Protein AF-A0AAE4BVL7-F1 (afdb_monomer_lite)

Foldseek 3Di:
DPPDPPPPPDPDDDDPVVVLVVVLLVQLLVVLQCCLPVVLVVVLVVCVVAVPPLSVLSNVSSCLSNCLNVVVVVPPLLVSLLCNLQVQLVSLLVSLLQVFALPDDSPPLSVLLLLLSLLVNLSRDACPPCVVSNVVSVVNSVVSVVVSVVCSNVRHHDPPHDCPCVVVCVSVVVSVVSSVVSNVSSVVSNVVSVVSVVVVD

Radius of gyration: 18.69 Å; chains: 1; bounding box: 56×26×53 Å

pLDDT: mean 73.9, std 14.47, range [32.44, 94.81]

Secondary structure (DSSP, 8-state):
------S-S---S--HHHHHHHHHHHHHHHHHHHIIIIIIIHHHHHHHHHSTT-THHHHHHHHHHHHHHHHHHTT-HHHHHHHHHHHHHHHHHHHHHTT-BTTB---SHHHHHHHHHTTHHHHHS-TTT-HHHHHHHHHHHHHHHHHHHHHGGGPPP-TTS-THHHHTSHHHHHHHHHHHHHHHHHHHHHHHHHHHHHTT-

Organism: NCBI:txid866807

Structure (mmCIF, N/CA/C/O backbone):
data_AF-A0AAE4BVL7-F1
#
_entry.id   AF-A0AAE4BVL7-F1
#
loop_
_atom_site.group_PDB
_atom_site.id
_atom_site.type_symbol
_atom_site.label_atom_id
_atom_site.label_alt_id
_atom_site.label_comp_id
_atom_site.label_asym_id
_atom_site.label_entity_id
_atom_site.label_seq_id
_atom_site.pdbx_PDB_ins_code
_atom_site.Cartn_x
_atom_site.Cartn_y
_atom_site.Cartn_z
_atom_site.occupancy
_atom_site.B_iso_or_equiv
_atom_site.auth_seq_id
_atom_site.auth_comp_id
_atom_site.auth_asym_id
_atom_site.auth_atom_id
_atom_site.pdbx_PDB_model_num
ATOM 1 N N . MET A 1 1 ? -32.498 6.357 -6.340 1.00 34.41 1 MET A N 1
ATOM 2 C CA . MET A 1 1 ? -31.126 6.871 -6.133 1.00 34.41 1 MET A CA 1
ATOM 3 C C . MET A 1 1 ? -31.017 7.379 -4.702 1.00 34.41 1 MET A C 1
ATOM 5 O O . MET A 1 1 ? -31.528 8.447 -4.413 1.00 34.41 1 MET A O 1
ATOM 9 N N . SER A 1 2 ? -30.430 6.591 -3.799 1.00 35.12 2 SER A N 1
ATOM 10 C CA . SER A 1 2 ? -30.178 6.963 -2.394 1.00 35.12 2 SER A CA 1
ATOM 11 C C . SER A 1 2 ? -28.734 6.599 -2.019 1.00 35.12 2 SER A C 1
ATOM 13 O O . SER A 1 2 ? -28.473 5.779 -1.141 1.00 35.12 2 SER A O 1
ATOM 15 N N . LEU A 1 3 ? -27.782 7.143 -2.773 1.00 34.94 3 LEU A N 1
ATOM 16 C CA . LEU A 1 3 ? -26.349 7.004 -2.526 1.00 34.94 3 LEU A CA 1
ATOM 17 C C . LEU A 1 3 ? -25.881 8.301 -1.864 1.00 34.94 3 LEU A C 1
ATOM 19 O O . LEU A 1 3 ? -26.085 9.355 -2.452 1.00 34.94 3 LEU A O 1
ATOM 23 N N . LEU A 1 4 ? -25.258 8.191 -0.684 1.00 36.47 4 LEU A N 1
ATOM 24 C CA . LEU A 1 4 ? -24.756 9.266 0.200 1.00 36.47 4 LEU A CA 1
ATOM 25 C C . LEU A 1 4 ? -25.680 9.688 1.356 1.00 36.47 4 LEU A C 1
ATOM 27 O O . LEU A 1 4 ? -25.792 10.866 1.678 1.00 36.47 4 LEU A O 1
ATOM 31 N N . SER A 1 5 ? -26.256 8.733 2.090 1.00 32.44 5 SER A N 1
ATOM 32 C CA . SER A 1 5 ? -26.498 8.979 3.517 1.00 32.44 5 SER A CA 1
ATOM 33 C C . SER A 1 5 ? -25.185 8.742 4.266 1.00 32.44 5 SER A C 1
ATOM 35 O O . SER A 1 5 ? -24.811 7.599 4.538 1.00 32.44 5 SER A O 1
ATOM 37 N N . ILE A 1 6 ? -24.456 9.820 4.553 1.00 40.12 6 ILE A N 1
ATOM 38 C CA . ILE A 1 6 ? -23.335 9.806 5.500 1.00 40.12 6 ILE A CA 1
ATOM 39 C C . ILE A 1 6 ? -23.881 9.234 6.823 1.00 40.12 6 ILE A C 1
ATOM 41 O O . ILE A 1 6 ? -24.858 9.776 7.343 1.00 40.12 6 ILE A O 1
ATOM 45 N N . PRO A 1 7 ? -23.314 8.147 7.379 1.00 40.59 7 PRO A N 1
ATOM 46 C CA . PRO A 1 7 ? -23.840 7.484 8.571 1.00 40.59 7 PRO A CA 1
ATOM 47 C C . PRO A 1 7 ? -23.455 8.257 9.843 1.00 40.59 7 PRO A C 1
ATOM 49 O O . PRO A 1 7 ? -22.892 7.691 10.773 1.00 40.59 7 PRO A O 1
ATOM 52 N N . MET A 1 8 ? -23.725 9.564 9.884 1.00 41.22 8 MET A N 1
ATOM 53 C CA . MET A 1 8 ? -23.400 10.414 11.032 1.00 41.22 8 MET A CA 1
ATOM 54 C C . MET A 1 8 ? -24.535 10.567 12.048 1.00 41.22 8 MET A C 1
ATOM 56 O O . MET A 1 8 ? -24.317 11.191 13.078 1.00 41.22 8 MET A O 1
ATOM 60 N N . LEU A 1 9 ? -25.728 10.003 11.818 1.00 38.66 9 LEU A N 1
ATOM 61 C CA . LEU A 1 9 ? -26.897 10.424 12.601 1.00 38.66 9 LEU A CA 1
ATOM 62 C C . LEU A 1 9 ? -27.818 9.327 13.137 1.00 38.66 9 LEU A C 1
ATOM 64 O O . LEU A 1 9 ? -28.995 9.586 13.363 1.00 38.66 9 LEU A O 1
ATOM 68 N N . ASN A 1 10 ? -27.318 8.112 13.386 1.00 39.12 10 ASN A N 1
ATOM 69 C CA . ASN A 1 10 ? -28.139 7.138 14.113 1.00 39.12 10 ASN A CA 1
ATOM 70 C C . ASN A 1 10 ? -27.340 6.109 14.925 1.00 39.12 10 ASN A C 1
ATOM 72 O O . ASN A 1 10 ? -27.448 4.902 14.719 1.00 39.12 10 ASN A O 1
ATOM 76 N N . ILE A 1 11 ? -26.511 6.587 15.856 1.00 45.62 11 ILE A N 1
ATOM 77 C CA . ILE A 1 11 ? -25.802 5.723 16.810 1.00 45.62 11 ILE A CA 1
ATOM 78 C C . ILE A 1 11 ? -26.508 5.817 18.166 1.00 45.62 11 ILE A C 1
ATOM 80 O O . ILE A 1 11 ? -26.026 6.425 19.118 1.00 45.62 11 ILE A O 1
ATOM 84 N N . GLY A 1 12 ? -27.694 5.212 18.230 1.00 38.91 12 GLY A N 1
ATOM 85 C CA . GLY A 1 12 ? -28.320 4.828 19.488 1.00 38.91 12 GLY A CA 1
ATOM 86 C C . GLY A 1 12 ? -27.610 3.602 20.065 1.00 38.91 12 GLY A C 1
ATOM 87 O O . GLY A 1 12 ? -27.633 2.530 19.464 1.00 38.91 12 GLY A O 1
ATOM 88 N N . LEU A 1 13 ? -26.956 3.794 21.214 1.00 43.91 13 LEU A N 1
ATOM 89 C CA . LEU A 1 13 ? -26.662 2.798 22.257 1.00 43.91 13 LEU A CA 1
ATOM 90 C C . LEU A 1 13 ? -26.294 1.375 21.775 1.00 43.91 13 LEU A C 1
ATOM 92 O O . LEU A 1 13 ? -26.961 0.396 22.106 1.00 43.91 13 LEU A O 1
ATOM 96 N N . LYS A 1 14 ? -25.175 1.229 21.056 1.00 39.03 14 LYS A N 1
ATOM 97 C CA . LYS A 1 14 ? -24.456 -0.055 20.957 1.00 39.03 14 LYS A CA 1
ATOM 98 C C . LYS A 1 14 ? -23.095 0.072 21.629 1.00 39.03 14 LYS A C 1
ATOM 100 O O . LYS A 1 14 ? -22.438 1.087 21.468 1.00 39.03 14 LYS A O 1
ATOM 105 N N . SER A 1 15 ? -22.715 -0.956 22.391 1.00 45.53 15 SER A N 1
ATOM 106 C CA . SER A 1 15 ? -21.463 -1.104 23.154 1.00 45.53 15 SER A CA 1
ATOM 107 C C . SER A 1 15 ? -20.296 -0.239 22.643 1.00 45.53 15 SER A C 1
ATOM 109 O O . SER A 1 15 ? -19.923 -0.302 21.469 1.00 45.53 15 SER A O 1
ATOM 111 N N . ASN A 1 16 ? -19.688 0.543 23.540 1.00 51.62 16 ASN A N 1
ATOM 112 C CA . ASN A 1 16 ? -18.658 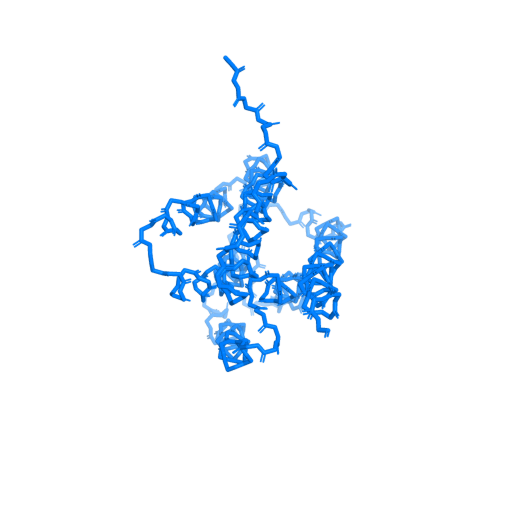1.543 23.227 1.00 51.62 16 ASN A CA 1
ATOM 113 C C . ASN A 1 16 ? -17.469 0.995 22.411 1.00 51.62 16 ASN A C 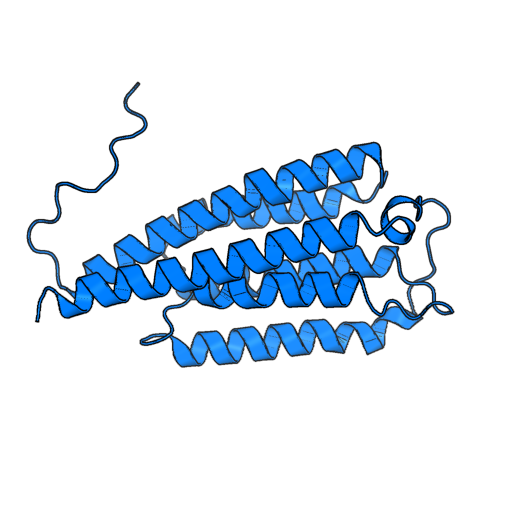1
ATOM 115 O O . ASN A 1 16 ? -16.883 1.732 21.627 1.00 51.62 16 ASN A O 1
ATOM 119 N N . ALA A 1 17 ? -17.139 -0.296 22.527 1.00 53.06 17 ALA A N 1
ATOM 120 C CA . ALA A 1 17 ? -16.098 -0.930 21.713 1.00 53.06 17 ALA A CA 1
ATOM 121 C C . ALA A 1 17 ? -16.538 -1.173 20.254 1.00 53.06 17 ALA A C 1
ATOM 123 O O . ALA A 1 17 ? -15.747 -1.015 19.325 1.00 53.06 17 ALA A O 1
ATOM 124 N N . THR A 1 18 ? -17.813 -1.514 20.036 1.00 56.25 18 THR A N 1
ATOM 125 C CA . THR A 1 18 ? -18.353 -1.807 18.698 1.00 56.25 18 THR A CA 1
ATOM 126 C C . THR A 1 18 ? -18.511 -0.569 17.814 1.00 56.25 18 THR A C 1
ATOM 128 O O . THR A 1 18 ? -18.371 -0.684 16.596 1.00 56.25 18 THR A O 1
ATOM 131 N N . ILE A 1 19 ? -18.752 0.617 18.390 1.00 59.91 19 ILE A N 1
ATOM 132 C CA . ILE A 1 19 ? -18.890 1.868 17.621 1.00 59.91 19 ILE A CA 1
ATOM 133 C C . ILE A 1 19 ? -17.537 2.291 17.038 1.00 59.91 19 ILE A C 1
ATOM 135 O O . ILE A 1 19 ? -17.429 2.496 15.828 1.00 59.91 19 ILE A O 1
ATOM 139 N N . THR A 1 20 ? -16.493 2.333 17.864 1.00 66.12 20 THR A N 1
ATOM 140 C CA . THR A 1 20 ? -15.141 2.743 17.456 1.00 66.12 20 THR A CA 1
ATOM 141 C C . THR A 1 20 ? -14.559 1.815 16.389 1.00 66.12 20 THR A C 1
ATOM 143 O O . THR A 1 20 ? -13.945 2.265 15.419 1.00 66.12 20 THR A O 1
ATOM 146 N N . GLU A 1 21 ? -14.810 0.509 16.520 1.00 66.88 21 GLU A N 1
ATOM 147 C CA . GLU A 1 21 ? -14.414 -0.481 15.518 1.00 66.88 21 GLU A CA 1
ATOM 148 C C . GLU A 1 21 ? -15.165 -0.265 14.191 1.00 66.88 21 GLU A C 1
ATOM 150 O O . GLU A 1 21 ? -14.561 -0.319 13.118 1.00 66.88 21 GLU A O 1
ATOM 155 N N . SER A 1 22 ? -16.467 0.040 14.248 1.00 72.25 22 SER A N 1
ATOM 156 C CA . SER A 1 22 ? -17.283 0.289 13.052 1.00 72.25 22 SER A CA 1
ATOM 157 C C . SER A 1 22 ? -16.853 1.541 12.277 1.00 72.25 22 SER A C 1
ATOM 159 O O . SER A 1 22 ? -16.729 1.475 11.051 1.00 72.25 22 SER A O 1
ATOM 161 N N . LEU A 1 23 ? -16.540 2.642 12.972 1.00 71.88 23 LEU A N 1
ATOM 162 C CA . LEU A 1 23 ? -16.054 3.879 12.356 1.00 71.88 23 LEU A CA 1
ATOM 163 C C . LEU A 1 23 ? -14.699 3.654 11.678 1.00 71.88 23 LEU A C 1
ATOM 165 O O . LEU A 1 23 ? -14.497 4.055 10.531 1.00 71.88 23 LEU A O 1
ATOM 169 N N . ARG A 1 24 ? -13.779 2.941 12.342 1.00 73.50 24 ARG A N 1
ATOM 170 C CA . ARG A 1 24 ? -12.485 2.599 11.739 1.00 73.50 24 ARG A CA 1
ATOM 171 C C . ARG A 1 24 ? -12.651 1.725 10.503 1.00 73.50 24 ARG A C 1
ATOM 173 O O . ARG A 1 24 ? -11.998 1.996 9.505 1.00 73.50 24 ARG A O 1
ATOM 180 N N . HIS A 1 25 ? -13.542 0.735 10.520 1.00 74.12 25 HIS A N 1
ATOM 181 C CA . HIS A 1 25 ? -13.821 -0.064 9.324 1.00 74.12 25 HIS A CA 1
ATOM 182 C C . HIS A 1 25 ? -14.318 0.777 8.150 1.00 74.12 25 HIS A C 1
ATOM 184 O O . HIS A 1 25 ? -13.875 0.563 7.024 1.00 74.12 25 HIS A O 1
ATOM 190 N N . GLN A 1 26 ? -15.206 1.740 8.401 1.00 78.12 26 GLN A N 1
ATOM 191 C CA . GLN A 1 26 ? -15.676 2.652 7.360 1.00 78.12 26 GLN A CA 1
ATOM 192 C C . GLN A 1 26 ? -14.532 3.509 6.811 1.00 78.12 26 GLN A C 1
ATOM 194 O O . GLN A 1 26 ? -14.390 3.606 5.595 1.00 78.12 26 GLN A O 1
ATOM 199 N N . LEU A 1 27 ? -13.680 4.057 7.684 1.00 75.69 27 LEU A N 1
ATOM 200 C CA . LEU A 1 27 ? -12.501 4.825 7.275 1.00 75.69 27 LEU A CA 1
ATOM 201 C C . LEU A 1 27 ? -11.503 3.966 6.489 1.00 75.69 27 LEU A C 1
ATOM 203 O O . LEU A 1 27 ? -11.044 4.386 5.434 1.00 75.69 27 LEU A O 1
ATOM 207 N N . THR A 1 28 ? -11.195 2.749 6.941 1.00 74.88 28 THR A N 1
ATOM 208 C CA . THR A 1 28 ? -10.294 1.831 6.230 1.00 74.88 28 THR A CA 1
ATOM 209 C C . THR A 1 28 ? -10.855 1.436 4.864 1.00 74.88 28 THR A C 1
ATOM 211 O O . THR A 1 28 ? -10.105 1.429 3.894 1.00 74.88 28 THR A O 1
ATOM 214 N N . ASN A 1 29 ? -12.160 1.166 4.755 1.00 77.38 29 ASN A N 1
ATOM 215 C CA . ASN A 1 29 ? -12.804 0.885 3.469 1.00 77.38 29 ASN A CA 1
ATOM 216 C C . ASN A 1 29 ? -12.776 2.104 2.545 1.00 77.38 29 ASN A C 1
ATOM 218 O O . ASN A 1 29 ? -12.477 1.964 1.363 1.00 77.38 29 ASN A O 1
ATOM 222 N N . LEU A 1 30 ? -13.056 3.296 3.080 1.00 79.94 30 LEU A N 1
ATOM 223 C CA . LEU A 1 30 ? -13.009 4.546 2.329 1.00 79.94 30 LEU A CA 1
ATOM 224 C C . LEU A 1 30 ? -11.596 4.796 1.797 1.00 79.94 30 LEU A C 1
ATOM 226 O O . LEU A 1 30 ? -11.413 4.944 0.593 1.00 79.94 30 LEU A O 1
ATOM 230 N N . TYR A 1 31 ? -10.589 4.779 2.672 1.00 78.19 31 TYR A N 1
ATOM 231 C CA . TYR A 1 31 ? -9.201 4.975 2.270 1.00 78.19 31 TYR A CA 1
ATOM 232 C C . TYR A 1 31 ? -8.701 3.856 1.352 1.00 78.19 31 TYR A C 1
ATOM 234 O O . TYR A 1 31 ? -7.947 4.135 0.428 1.00 78.19 31 TYR A O 1
ATOM 242 N N . GLY A 1 32 ? -9.140 2.610 1.554 1.00 73.25 32 GLY A N 1
ATOM 243 C CA . GLY A 1 32 ? -8.820 1.479 0.682 1.00 73.25 32 GLY A CA 1
ATOM 244 C C . GLY A 1 32 ? -9.394 1.652 -0.724 1.00 73.25 32 GLY A C 1
ATOM 245 O O . GLY A 1 32 ? -8.688 1.432 -1.705 1.00 73.25 32 GLY A O 1
ATOM 246 N N . LEU A 1 33 ? -10.636 2.135 -0.838 1.00 80.38 33 LEU A N 1
ATOM 247 C CA . LEU A 1 33 ? -11.248 2.509 -2.116 1.00 80.38 33 LEU A CA 1
ATOM 248 C C . LEU A 1 33 ? -10.526 3.682 -2.771 1.00 80.38 33 LEU A C 1
ATOM 250 O O . LEU A 1 33 ? -10.272 3.622 -3.971 1.00 80.38 33 LEU A O 1
ATOM 254 N N . PHE A 1 34 ? -10.155 4.709 -2.002 1.00 78.56 34 PHE A N 1
ATOM 255 C CA . PHE A 1 34 ? -9.320 5.815 -2.482 1.00 78.56 34 PHE A CA 1
ATOM 256 C C . PHE A 1 34 ? -7.979 5.310 -3.024 1.00 78.56 34 PHE A C 1
ATOM 258 O O . PHE A 1 34 ? -7.545 5.748 -4.083 1.00 78.56 34 PHE A O 1
ATOM 265 N N . LEU A 1 35 ? -7.347 4.353 -2.346 1.00 74.00 35 LEU A N 1
ATOM 266 C CA . LEU A 1 35 ? -6.091 3.744 -2.781 1.00 74.00 35 LEU A CA 1
ATOM 267 C C . LEU A 1 35 ? -6.290 2.942 -4.075 1.00 74.00 35 LEU A C 1
ATOM 269 O O . LEU A 1 35 ? -5.520 3.094 -5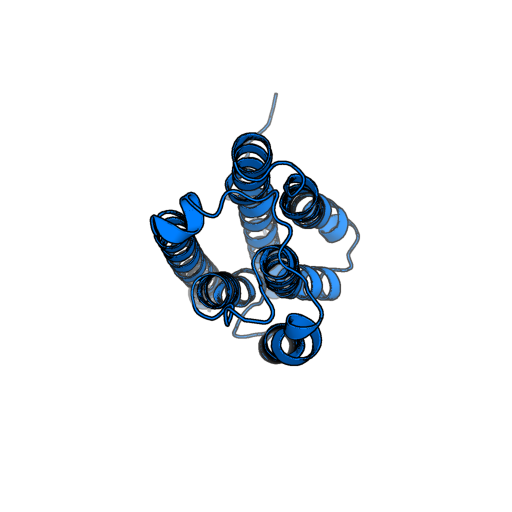.019 1.00 74.00 35 LEU A O 1
ATOM 273 N N . ALA A 1 36 ? -7.368 2.160 -4.165 1.00 77.50 36 ALA A N 1
ATOM 274 C CA . ALA A 1 36 ? -7.713 1.403 -5.366 1.00 77.50 36 ALA A CA 1
ATOM 275 C C . ALA A 1 36 ? -7.999 2.313 -6.575 1.00 77.50 36 ALA A C 1
ATOM 277 O O . ALA A 1 36 ? -7.556 2.009 -7.684 1.00 77.50 36 ALA A O 1
ATOM 278 N N . THR A 1 37 ? -8.714 3.424 -6.362 1.00 77.44 37 THR A N 1
ATOM 279 C CA . THR A 1 37 ? -9.143 4.355 -7.419 1.00 77.44 37 THR A CA 1
ATOM 280 C C . THR A 1 37 ? -8.096 5.415 -7.741 1.00 77.44 37 THR A C 1
ATOM 282 O O . THR A 1 37 ? -7.599 5.438 -8.859 1.00 77.44 37 THR A O 1
ATOM 285 N N . ILE A 1 38 ? -7.715 6.275 -6.796 1.00 75.56 38 ILE A N 1
ATOM 286 C CA . ILE A 1 38 ? -6.785 7.379 -7.075 1.00 75.56 38 ILE A CA 1
ATOM 287 C C . ILE A 1 38 ? -5.391 6.857 -7.383 1.00 75.56 38 ILE A C 1
ATOM 289 O O . ILE A 1 38 ? -4.777 7.321 -8.334 1.00 75.56 38 ILE A O 1
ATOM 293 N N . ILE A 1 39 ? -4.877 5.910 -6.602 1.00 74.75 39 ILE A N 1
ATOM 294 C CA . ILE A 1 39 ? -3.500 5.445 -6.792 1.00 74.75 39 ILE A CA 1
ATOM 295 C C . ILE A 1 39 ? -3.487 4.311 -7.812 1.00 74.75 39 ILE A C 1
ATOM 297 O O . ILE A 1 39 ? -2.827 4.426 -8.839 1.00 74.75 39 ILE A O 1
ATOM 301 N N . GLY A 1 40 ? -4.268 3.257 -7.588 1.00 80.25 40 GLY A N 1
ATOM 302 C CA . GLY A 1 40 ? -4.254 2.070 -8.436 1.00 80.25 40 GLY A CA 1
ATOM 303 C C . GLY A 1 40 ? -4.686 2.331 -9.885 1.00 80.25 40 GLY A C 1
ATOM 304 O O . GLY A 1 40 ? -3.940 2.001 -10.808 1.00 80.25 40 GLY A O 1
ATOM 305 N N . VAL A 1 41 ? -5.840 2.973 -10.120 1.00 83.44 41 VAL A N 1
ATOM 306 C CA . VAL A 1 41 ? -6.302 3.248 -11.499 1.00 83.44 41 VAL A CA 1
ATOM 307 C C . VAL A 1 41 ? -5.384 4.250 -12.192 1.00 83.44 41 VAL A C 1
ATOM 309 O O . VAL A 1 41 ? -4.987 4.004 -13.329 1.00 83.44 41 VAL A O 1
ATOM 312 N N . THR A 1 42 ? -4.973 5.330 -11.518 1.00 81.94 42 THR A N 1
ATOM 313 C CA . THR A 1 42 ? -4.049 6.313 -12.112 1.00 81.94 42 THR A CA 1
ATOM 314 C C . THR A 1 42 ? -2.719 5.672 -12.490 1.00 81.94 42 THR A C 1
ATOM 316 O O . THR A 1 42 ? -2.263 5.849 -13.616 1.00 81.94 42 THR A O 1
ATOM 319 N N . PHE A 1 43 ? -2.116 4.868 -11.609 1.00 78.06 43 PHE A N 1
ATOM 320 C CA . PHE A 1 43 ? -0.877 4.158 -11.936 1.00 78.06 43 PHE A CA 1
ATOM 321 C C . PHE A 1 43 ? -1.074 3.096 -13.018 1.00 78.06 43 PHE A C 1
ATOM 323 O O . PHE A 1 43 ? -0.161 2.87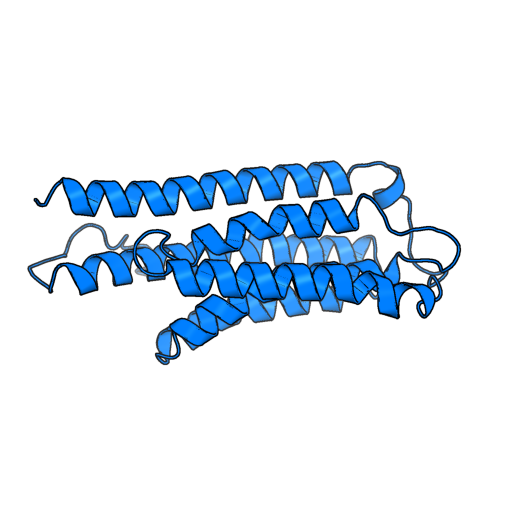2 -13.811 1.00 78.06 43 PHE A O 1
ATOM 330 N N . THR A 1 44 ? -2.252 2.476 -13.104 1.00 85.88 44 THR A N 1
ATOM 331 C CA . THR A 1 44 ? -2.588 1.556 -14.201 1.00 85.88 44 THR A CA 1
ATOM 332 C C . THR A 1 44 ? -2.631 2.295 -15.534 1.00 85.88 44 THR A C 1
ATOM 334 O O . THR A 1 44 ? -1.986 1.861 -16.486 1.00 85.88 44 THR A O 1
ATOM 337 N N . LEU A 1 45 ? -3.312 3.442 -15.599 1.00 83.06 45 LEU A N 1
ATOM 338 C CA . LEU A 1 45 ? -3.375 4.278 -16.801 1.00 83.06 45 LEU A CA 1
ATOM 339 C C . LEU A 1 45 ? -1.996 4.825 -17.185 1.00 83.06 45 LEU A C 1
ATOM 341 O O . LEU A 1 45 ? -1.599 4.714 -18.344 1.00 83.06 45 LEU A O 1
ATOM 345 N N . LEU A 1 46 ? -1.229 5.336 -16.217 1.00 79.62 46 LEU A N 1
ATOM 346 C CA . LEU A 1 46 ? 0.153 5.763 -16.443 1.00 79.62 46 LEU A CA 1
ATOM 347 C C . LEU A 1 46 ? 1.009 4.608 -16.968 1.00 79.62 46 LEU A C 1
ATOM 349 O O . LEU A 1 46 ? 1.781 4.799 -17.901 1.00 79.62 46 LEU A O 1
ATOM 353 N N . SER A 1 47 ? 0.840 3.399 -16.433 1.00 79.19 47 SER A N 1
ATOM 354 C CA . SER A 1 47 ? 1.585 2.227 -16.898 1.00 79.19 47 SER A CA 1
ATOM 355 C C . SER A 1 47 ? 1.176 1.783 -18.301 1.00 79.19 47 SER A C 1
ATOM 357 O O . SER A 1 47 ? 2.030 1.347 -19.063 1.00 79.19 47 SER A O 1
ATOM 359 N N . LEU A 1 48 ? -0.090 1.935 -18.694 1.00 82.94 48 LEU A N 1
ATOM 360 C CA . LEU A 1 48 ? -0.523 1.656 -20.068 1.00 82.94 48 LEU A CA 1
ATOM 361 C C . LEU A 1 48 ? 0.120 2.608 -21.089 1.00 82.94 48 LEU A C 1
ATOM 363 O O . LEU A 1 48 ? 0.420 2.187 -22.207 1.00 82.94 48 LEU A O 1
ATOM 367 N N . VAL A 1 49 ? 0.344 3.868 -20.707 1.00 81.31 49 VAL A N 1
ATOM 368 C CA . VAL A 1 49 ? 0.928 4.894 -21.586 1.00 81.31 49 VAL A CA 1
ATOM 369 C C . VAL A 1 49 ? 2.456 4.831 -21.591 1.00 81.31 49 VAL A C 1
ATOM 371 O O . VAL A 1 49 ? 3.061 4.783 -22.661 1.00 81.31 49 VAL A O 1
ATOM 374 N N . TYR A 1 50 ? 3.073 4.809 -20.409 1.00 73.88 50 TYR A N 1
ATOM 375 C CA . TYR A 1 50 ? 4.511 5.026 -20.231 1.00 73.88 50 TYR A CA 1
ATOM 376 C C . TYR A 1 50 ? 5.316 3.758 -19.927 1.00 73.88 50 TYR A C 1
ATOM 378 O O . TYR A 1 50 ? 6.497 3.693 -20.248 1.00 73.88 50 TYR A O 1
ATOM 386 N N . PHE A 1 51 ? 4.695 2.733 -19.339 1.00 71.75 51 PHE A N 1
ATOM 387 C CA . PHE A 1 51 ? 5.370 1.503 -18.911 1.00 71.75 51 PHE A CA 1
ATOM 388 C C . PHE A 1 51 ? 4.707 0.275 -19.543 1.00 71.75 51 PHE A C 1
ATOM 390 O O . PHE A 1 51 ? 4.211 -0.618 -18.846 1.00 71.75 51 PHE A O 1
ATOM 397 N N . LYS A 1 52 ? 4.633 0.259 -20.882 1.00 67.75 52 LYS A N 1
ATOM 398 C CA . LYS A 1 52 ? 3.932 -0.786 -21.645 1.00 67.75 52 LYS A CA 1
ATOM 399 C C . LYS A 1 52 ? 4.371 -2.177 -21.183 1.00 67.75 52 LYS A C 1
ATOM 401 O O . LYS A 1 52 ? 5.550 -2.502 -21.172 1.00 67.75 52 LYS A O 1
ATOM 406 N N . GLY A 1 53 ? 3.394 -2.992 -20.792 1.00 72.88 53 GLY A N 1
ATOM 407 C CA . GLY A 1 53 ? 3.620 -4.330 -20.242 1.00 72.88 53 GLY A CA 1
ATOM 408 C C . GLY A 1 53 ? 3.638 -4.408 -18.713 1.00 72.88 53 GLY A C 1
ATOM 409 O O . GLY A 1 53 ? 3.398 -5.492 -18.197 1.00 72.88 53 GLY A O 1
ATOM 410 N N . LEU A 1 54 ? 3.798 -3.299 -17.976 1.00 79.56 54 LEU A N 1
ATOM 411 C CA . LEU A 1 54 ? 3.791 -3.286 -16.499 1.00 79.56 54 LEU A CA 1
ATOM 412 C C . LEU A 1 54 ? 2.429 -2.966 -15.871 1.00 79.56 54 LEU A C 1
ATOM 414 O O . LEU A 1 54 ? 2.285 -3.051 -14.656 1.00 79.56 54 LEU A O 1
ATOM 418 N N . TYR A 1 55 ? 1.407 -2.644 -16.672 1.00 84.06 55 TYR A N 1
ATOM 419 C CA . TYR A 1 55 ? 0.072 -2.259 -16.183 1.00 84.06 55 TYR A CA 1
ATOM 420 C C . TYR A 1 55 ? -0.611 -3.317 -15.300 1.00 84.06 55 TYR A C 1
ATOM 422 O O . TYR A 1 55 ? -1.485 -2.982 -14.503 1.00 84.06 55 TYR A O 1
ATOM 430 N N . HIS A 1 56 ? -0.217 -4.585 -15.421 1.00 86.19 56 HIS A N 1
ATOM 431 C CA . HIS A 1 56 ? -0.776 -5.684 -14.640 1.00 86.19 56 HIS A CA 1
ATOM 432 C C . HIS A 1 56 ? -0.468 -5.560 -13.136 1.00 86.19 56 HIS A C 1
ATOM 434 O O . HIS A 1 56 ? -1.271 -6.011 -12.323 1.00 86.19 56 HIS A O 1
ATOM 440 N N . ILE A 1 57 ? 0.640 -4.912 -12.754 1.00 86.88 57 ILE A N 1
ATOM 441 C CA . ILE A 1 57 ? 1.042 -4.723 -11.349 1.00 86.88 57 ILE A CA 1
ATOM 442 C C . ILE A 1 57 ? 0.113 -3.732 -10.625 1.00 86.88 57 ILE A C 1
ATOM 444 O O . ILE A 1 57 ? -0.519 -4.128 -9.642 1.00 86.88 57 ILE A O 1
ATOM 448 N N . PRO A 1 58 ? -0.052 -2.471 -11.081 1.00 85.50 58 PRO A N 1
ATOM 449 C CA . PRO A 1 58 ? -1.001 -1.555 -10.456 1.00 85.50 58 PRO A CA 1
ATOM 450 C C . PRO A 1 58 ? -2.451 -2.034 -10.600 1.00 85.50 58 PRO A C 1
ATOM 452 O O . PRO A 1 58 ? -3.233 -1.814 -9.679 1.00 85.50 58 PRO A O 1
ATOM 455 N N . LEU A 1 59 ? -2.797 -2.770 -11.667 1.00 87.69 59 LEU A N 1
ATOM 456 C CA . LEU A 1 59 ? -4.111 -3.405 -11.800 1.00 87.69 59 LEU A CA 1
ATOM 457 C C . LEU A 1 59 ? -4.3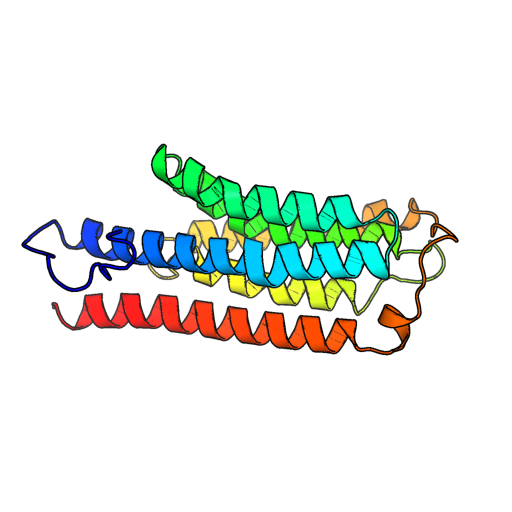46 -4.459 -10.708 1.00 87.69 59 LEU A C 1
ATOM 459 O O . LEU A 1 59 ? -5.403 -4.460 -10.075 1.00 87.69 59 LEU A O 1
ATOM 463 N N . ALA A 1 60 ? -3.362 -5.325 -10.444 1.00 89.12 60 ALA A N 1
ATOM 464 C CA . ALA A 1 60 ? -3.419 -6.276 -9.335 1.00 89.12 60 ALA A CA 1
ATOM 465 C C . ALA A 1 60 ? -3.562 -5.548 -7.990 1.00 89.12 60 ALA A C 1
ATOM 467 O O . ALA A 1 60 ? -4.361 -5.966 -7.151 1.00 89.12 60 ALA A O 1
ATOM 468 N N . GLY A 1 61 ? -2.873 -4.416 -7.817 1.00 86.56 61 GLY A N 1
ATOM 469 C CA . GLY A 1 61 ? -3.073 -3.508 -6.688 1.00 86.56 61 GLY A CA 1
ATOM 470 C C . GLY A 1 61 ? -4.522 -3.024 -6.572 1.00 86.56 61 GLY A C 1
ATOM 471 O O . GLY A 1 61 ? -5.157 -3.238 -5.539 1.00 86.56 61 GLY A O 1
ATOM 472 N N . THR A 1 62 ? -5.090 -2.438 -7.631 1.00 88.12 62 THR A N 1
ATOM 473 C CA . THR A 1 62 ? -6.489 -1.973 -7.663 1.00 88.12 62 THR A CA 1
ATOM 474 C C . THR A 1 62 ? -7.469 -3.080 -7.299 1.00 88.12 62 THR A C 1
ATOM 476 O O . THR A 1 62 ? -8.355 -2.858 -6.473 1.00 88.12 62 THR A O 1
ATOM 479 N N . LEU A 1 63 ? -7.310 -4.276 -7.869 1.00 88.44 63 LEU A N 1
ATOM 480 C CA . LEU A 1 63 ? -8.181 -5.415 -7.574 1.00 88.44 63 LEU A CA 1
ATOM 481 C C . LEU A 1 63 ? -8.052 -5.862 -6.115 1.00 88.44 63 LEU A C 1
ATOM 483 O O . LEU A 1 63 ? -9.052 -6.162 -5.466 1.00 88.44 63 LEU A O 1
ATOM 487 N N . THR A 1 64 ? -6.842 -5.847 -5.569 1.00 87.19 64 THR A N 1
ATOM 488 C CA . THR A 1 64 ? -6.558 -6.237 -4.182 1.00 87.19 64 THR A CA 1
ATOM 489 C C . THR A 1 64 ? -7.166 -5.258 -3.183 1.00 87.19 64 THR A C 1
ATOM 491 O O . THR A 1 64 ? -7.888 -5.664 -2.270 1.00 87.19 64 THR A O 1
ATOM 494 N N . PHE A 1 65 ? -6.965 -3.954 -3.378 1.00 84.75 65 PHE A N 1
ATOM 495 C CA . PHE A 1 65 ? -7.554 -2.945 -2.495 1.00 84.75 65 PHE A CA 1
ATOM 496 C C . PHE A 1 65 ? -9.065 -2.800 -2.714 1.00 84.75 65 PHE A C 1
ATOM 498 O O . PHE A 1 65 ? -9.802 -2.620 -1.748 1.00 84.75 65 PHE A O 1
ATOM 505 N N . GLY A 1 66 ? -9.561 -2.963 -3.942 1.00 82.81 66 GLY A N 1
ATOM 506 C CA . GLY A 1 66 ? -10.993 -2.929 -4.247 1.00 82.81 66 GLY A CA 1
ATOM 507 C C . GLY A 1 66 ? -11.755 -4.128 -3.675 1.00 82.81 66 GLY A C 1
ATOM 508 O O . GLY A 1 66 ? -12.814 -3.964 -3.069 1.00 82.81 66 GLY A O 1
ATOM 509 N N . SER A 1 67 ? -11.193 -5.335 -3.787 1.00 82.62 67 SER A N 1
ATOM 510 C CA . SER A 1 67 ? -11.796 -6.555 -3.231 1.00 82.62 67 SER A CA 1
ATOM 511 C C . SER A 1 67 ? -11.765 -6.590 -1.704 1.00 82.62 67 SER A C 1
ATOM 513 O O . SER A 1 67 ? -12.615 -7.240 -1.094 1.00 82.62 67 SER A O 1
ATOM 515 N N . SER A 1 68 ? -10.863 -5.840 -1.062 1.00 79.00 68 SER A N 1
ATOM 516 C CA . SER A 1 68 ? -10.802 -5.763 0.400 1.00 79.00 68 SER A CA 1
ATOM 517 C C . SER A 1 68 ? -12.116 -5.288 1.038 1.00 79.00 68 SER A C 1
ATOM 519 O O . SER A 1 68 ? -12.503 -5.798 2.090 1.00 79.00 68 SER A O 1
ATOM 521 N N . VAL A 1 69 ? -12.874 -4.421 0.353 1.00 74.00 69 VAL A N 1
ATOM 522 C CA . VAL A 1 69 ? -14.216 -3.974 0.769 1.00 74.00 69 VAL A CA 1
ATOM 523 C C . VAL A 1 69 ? -15.201 -5.142 0.847 1.00 74.00 69 VAL A C 1
ATOM 525 O O . VAL A 1 69 ? -15.993 -5.230 1.788 1.00 74.00 69 VAL A O 1
ATOM 528 N N . LEU A 1 70 ? -15.134 -6.066 -0.118 1.00 74.06 70 LEU A N 1
ATOM 529 C CA . LEU A 1 70 ? -15.962 -7.271 -0.130 1.00 74.06 70 LEU A CA 1
ATOM 530 C C . LEU A 1 70 ? -15.530 -8.225 0.981 1.00 74.06 70 LEU A C 1
ATOM 532 O O . LEU A 1 70 ? -16.377 -8.710 1.727 1.00 74.06 70 LEU A O 1
ATOM 536 N N . PHE A 1 71 ? -14.226 -8.444 1.153 1.00 75.50 71 PHE A N 1
ATOM 537 C CA . PHE A 1 71 ? -13.719 -9.327 2.202 1.00 75.50 71 PHE A CA 1
ATOM 538 C C . PHE A 1 71 ? -14.054 -8.817 3.610 1.00 75.50 71 PHE A C 1
ATOM 540 O O . PHE A 1 71 ? -14.385 -9.623 4.483 1.00 75.50 71 PHE A O 1
ATOM 547 N N . PHE A 1 72 ? -14.059 -7.497 3.842 1.00 71.94 72 PHE A N 1
ATOM 548 C CA . PHE A 1 72 ? -14.449 -6.932 5.140 1.00 71.94 72 PHE A CA 1
ATOM 549 C C . PHE A 1 72 ? -15.894 -7.275 5.519 1.00 71.94 72 PHE A C 1
ATOM 551 O O . PHE A 1 72 ? -16.190 -7.435 6.706 1.00 71.94 72 PHE A O 1
ATOM 558 N N . LYS A 1 73 ? -16.776 -7.458 4.527 1.00 72.81 73 LYS A N 1
ATOM 559 C CA . LYS A 1 73 ? -18.166 -7.887 4.731 1.00 72.81 73 LYS A CA 1
ATOM 560 C C . LYS A 1 73 ? -18.272 -9.335 5.234 1.00 72.81 73 LYS A C 1
ATOM 562 O O . LYS A 1 73 ? -19.211 -9.643 5.960 1.00 72.81 73 LYS A O 1
ATOM 567 N N . TYR A 1 74 ? -17.307 -10.198 4.905 1.00 77.44 74 TYR A N 1
ATOM 568 C CA . TYR A 1 74 ? -17.300 -11.626 5.263 1.00 77.44 74 TYR A CA 1
ATOM 569 C C . TYR A 1 74 ? -16.605 -11.946 6.602 1.00 77.44 74 TYR A C 1
ATOM 571 O O . TYR A 1 74 ? -16.435 -13.109 6.951 1.00 77.44 74 TYR A O 1
ATOM 579 N N . GLY A 1 75 ? -16.214 -10.936 7.387 1.00 73.56 75 GLY A N 1
ATOM 580 C CA . GLY A 1 75 ? -15.834 -11.121 8.796 1.00 73.56 75 GLY A CA 1
ATOM 581 C C . GLY A 1 75 ? -14.365 -11.465 9.079 1.00 73.56 75 GLY A C 1
ATOM 582 O O . GLY A 1 75 ? -13.957 -11.414 10.238 1.00 73.56 75 GLY A O 1
ATOM 583 N N . ALA A 1 76 ? -13.519 -11.698 8.069 1.00 75.06 76 ALA A N 1
ATOM 584 C CA . ALA A 1 76 ? -12.082 -11.984 8.242 1.00 75.06 76 ALA A CA 1
ATOM 585 C C . ALA A 1 76 ? -11.224 -10.730 8.546 1.00 75.06 76 ALA A C 1
ATOM 587 O O . ALA A 1 76 ? -10.117 -10.552 8.036 1.00 75.06 76 ALA A O 1
ATOM 588 N N . LYS A 1 77 ? -11.737 -9.832 9.393 1.00 80.56 77 LYS A N 1
ATOM 589 C CA . LYS A 1 77 ? -11.255 -8.454 9.580 1.00 80.56 77 LYS A CA 1
ATOM 590 C C . LYS A 1 77 ? -9.754 -8.348 9.870 1.00 80.56 77 LYS A C 1
ATOM 592 O O . LYS A 1 77 ? -9.081 -7.527 9.261 1.00 80.56 77 LYS A O 1
ATOM 597 N N . ARG A 1 78 ? -9.215 -9.162 10.787 1.00 81.75 78 ARG A N 1
ATOM 598 C CA . ARG A 1 78 ? -7.794 -9.087 11.189 1.00 81.75 78 ARG A CA 1
ATOM 599 C C . ARG A 1 78 ? -6.845 -9.502 10.069 1.00 81.75 78 ARG A C 1
ATOM 601 O O . ARG A 1 78 ? -5.853 -8.819 9.837 1.00 81.75 78 ARG A O 1
ATOM 608 N N . PHE A 1 79 ? -7.167 -10.592 9.373 1.00 84.75 79 PHE A N 1
ATOM 609 C CA . PHE A 1 79 ? -6.369 -11.065 8.246 1.00 84.75 79 PHE A CA 1
ATOM 610 C C . PHE A 1 79 ? -6.385 -10.048 7.104 1.00 84.75 79 PHE A C 1
ATOM 612 O O . PHE A 1 79 ? -5.331 -9.710 6.583 1.00 84.75 79 PHE A O 1
ATOM 619 N N . ILE A 1 80 ? -7.555 -9.491 6.778 1.00 85.75 80 ILE A N 1
ATOM 620 C CA . ILE A 1 80 ? -7.691 -8.487 5.713 1.00 85.75 80 ILE A CA 1
ATOM 621 C C . ILE A 1 80 ? -6.895 -7.229 6.045 1.00 85.75 80 ILE A C 1
ATOM 623 O O . ILE A 1 80 ? -6.164 -6.739 5.192 1.00 85.75 80 ILE A O 1
ATOM 627 N N . LYS A 1 81 ? -6.981 -6.731 7.286 1.00 86.56 81 LYS A N 1
ATOM 628 C CA . LYS A 1 81 ? -6.170 -5.596 7.746 1.00 86.56 81 LYS A CA 1
ATOM 629 C C . LYS A 1 81 ? -4.673 -5.867 7.564 1.00 86.56 81 LYS A C 1
ATOM 631 O O . LYS A 1 81 ? -3.961 -5.037 7.006 1.00 86.56 81 LYS A O 1
ATOM 636 N N . PHE A 1 82 ? -4.204 -7.038 7.996 1.00 89.25 82 PHE A N 1
ATOM 637 C CA . PHE A 1 82 ? -2.805 -7.431 7.837 1.00 89.25 82 PHE A CA 1
ATOM 638 C C . PHE A 1 82 ? -2.409 -7.500 6.360 1.00 89.25 82 PHE A C 1
ATOM 640 O O . PHE A 1 82 ? -1.460 -6.840 5.942 1.00 89.25 82 PHE A O 1
ATOM 647 N N . TYR A 1 83 ? -3.188 -8.215 5.556 1.00 88.44 83 TYR A N 1
ATOM 648 C CA . TYR A 1 83 ? -2.971 -8.356 4.124 1.00 88.44 83 TYR A CA 1
ATOM 649 C C . TYR A 1 83 ? -2.904 -6.990 3.424 1.00 88.44 83 TYR A C 1
ATOM 651 O O . TYR A 1 83 ? -1.913 -6.677 2.767 1.00 88.44 83 TYR A O 1
ATOM 659 N N . MET A 1 84 ? -3.882 -6.114 3.662 1.00 87.44 84 MET A N 1
ATOM 660 C CA . MET A 1 84 ? -3.901 -4.756 3.113 1.00 87.44 84 MET A CA 1
ATOM 661 C C . MET A 1 84 ? -2.729 -3.889 3.567 1.00 87.44 84 MET A C 1
ATOM 663 O O . MET A 1 84 ? -2.346 -2.985 2.831 1.00 87.44 84 MET A O 1
ATOM 667 N N . SER A 1 85 ? -2.183 -4.113 4.763 1.00 89.69 85 SER A N 1
ATOM 668 C CA . SER A 1 85 ? -1.031 -3.349 5.253 1.00 89.69 85 SER A CA 1
ATOM 669 C C . SER A 1 85 ? 0.277 -3.755 4.571 1.00 89.69 85 SER A C 1
ATOM 671 O O . SER A 1 85 ? 1.152 -2.920 4.377 1.00 89.69 85 SER A O 1
ATOM 673 N N . VAL A 1 86 ? 0.396 -5.024 4.172 1.00 91.56 86 VAL A N 1
ATOM 674 C CA . VAL A 1 86 ? 1.631 -5.604 3.627 1.00 91.56 86 VAL A CA 1
ATOM 675 C C . VAL A 1 86 ? 1.685 -5.521 2.099 1.00 91.56 86 VAL A C 1
ATOM 677 O O . VAL A 1 86 ? 2.744 -5.257 1.529 1.00 91.56 86 VAL A O 1
ATOM 680 N N . MET A 1 87 ? 0.549 -5.707 1.422 1.00 91.06 87 MET A N 1
ATOM 681 C CA . MET A 1 87 ? 0.482 -5.754 -0.043 1.00 91.06 87 MET A CA 1
ATOM 682 C C . MET A 1 87 ? 1.043 -4.526 -0.783 1.00 91.06 87 MET A C 1
ATOM 684 O O . MET A 1 87 ? 1.678 -4.738 -1.814 1.00 91.06 87 MET A O 1
ATOM 688 N N . PRO A 1 88 ? 0.892 -3.265 -0.322 1.00 88.19 88 PRO A N 1
ATOM 689 C CA . PRO A 1 88 ? 1.479 -2.133 -1.039 1.00 88.19 88 PRO A CA 1
ATOM 690 C C . PRO A 1 88 ? 3.006 -2.245 -1.186 1.00 88.19 88 PRO A C 1
ATOM 692 O O . PRO A 1 88 ? 3.545 -1.968 -2.254 1.00 88.19 88 PRO A O 1
ATOM 695 N N . VAL A 1 89 ? 3.695 -2.713 -0.139 1.00 89.44 89 VAL A N 1
ATOM 696 C CA . VAL A 1 89 ? 5.152 -2.927 -0.155 1.00 89.44 89 VAL A CA 1
ATOM 697 C C . VAL A 1 89 ? 5.515 -4.085 -1.085 1.00 89.44 89 VAL A C 1
ATOM 699 O O . VAL A 1 89 ? 6.473 -3.993 -1.847 1.00 89.44 89 VAL A O 1
ATOM 702 N N . PHE A 1 90 ? 4.709 -5.152 -1.096 1.00 90.12 90 PHE A N 1
ATOM 703 C CA . PHE A 1 90 ? 4.883 -6.251 -2.046 1.00 90.12 90 PHE A CA 1
ATOM 704 C C . PHE A 1 90 ? 4.767 -5.774 -3.504 1.00 90.12 90 PHE A C 1
ATOM 706 O O . PHE A 1 90 ? 5.646 -6.065 -4.312 1.00 90.12 90 PHE A O 1
ATOM 713 N N . TYR A 1 91 ? 3.729 -4.999 -3.840 1.00 87.81 91 TYR A N 1
ATOM 714 C CA . TYR A 1 91 ? 3.551 -4.459 -5.192 1.00 87.81 91 TYR A CA 1
ATOM 715 C C . TYR A 1 91 ? 4.637 -3.469 -5.583 1.00 87.81 91 TYR A C 1
ATOM 717 O O . TYR A 1 91 ? 5.054 -3.460 -6.736 1.00 87.81 91 TYR A O 1
ATOM 725 N N . SER A 1 92 ? 5.113 -2.663 -4.638 1.00 84.25 92 SER A N 1
ATOM 726 C CA . SER A 1 92 ? 6.239 -1.760 -4.856 1.00 84.25 92 SER A CA 1
ATOM 727 C C . SER A 1 92 ? 7.514 -2.528 -5.213 1.00 84.25 92 SER A C 1
ATOM 729 O O . SER A 1 92 ? 8.147 -2.221 -6.220 1.00 84.25 92 SER A O 1
ATOM 731 N N . ASN A 1 93 ? 7.842 -3.593 -4.475 1.00 83.94 93 ASN A N 1
ATOM 732 C CA . ASN A 1 93 ? 8.980 -4.458 -4.798 1.00 83.94 93 ASN A CA 1
ATOM 733 C C . ASN A 1 93 ? 8.802 -5.216 -6.119 1.00 83.94 93 ASN A C 1
ATOM 735 O O . ASN A 1 93 ? 9.762 -5.389 -6.868 1.00 83.94 93 ASN A O 1
ATOM 739 N N . TRP A 1 94 ? 7.583 -5.652 -6.433 1.00 84.69 94 TRP A N 1
ATOM 740 C CA . TRP A 1 94 ? 7.304 -6.274 -7.724 1.00 84.69 94 TRP A CA 1
ATOM 741 C C . TRP A 1 94 ? 7.427 -5.265 -8.870 1.00 84.69 94 TRP A C 1
ATOM 743 O O . TRP A 1 94 ? 7.984 -5.575 -9.913 1.00 84.69 94 TRP A O 1
ATOM 753 N N . PHE A 1 95 ? 6.984 -4.023 -8.688 1.00 80.44 95 PHE A N 1
ATOM 754 C CA . PHE A 1 95 ? 7.214 -2.970 -9.673 1.00 80.44 95 PHE A CA 1
ATOM 755 C C . PHE A 1 95 ? 8.717 -2.706 -9.833 1.00 80.44 95 PHE A C 1
ATOM 757 O O . PHE A 1 95 ? 9.224 -2.653 -10.950 1.00 80.44 95 PHE A O 1
ATOM 764 N N . ALA A 1 96 ? 9.445 -2.640 -8.719 1.00 77.94 96 ALA A N 1
ATOM 765 C CA . ALA A 1 96 ? 10.878 -2.399 -8.672 1.00 77.94 96 ALA A CA 1
ATOM 766 C C . ALA A 1 96 ? 11.724 -3.418 -9.431 1.00 77.94 96 ALA A C 1
ATOM 768 O O . ALA A 1 96 ? 12.719 -3.024 -10.041 1.00 77.94 96 ALA A O 1
ATOM 769 N N . SER A 1 97 ? 11.350 -4.702 -9.423 1.00 78.25 97 SER A N 1
ATOM 770 C CA . SER A 1 97 ? 12.124 -5.747 -10.103 1.00 78.25 97 SER A CA 1
ATOM 771 C C . SER A 1 97 ? 12.307 -5.481 -11.594 1.00 78.25 97 SER A C 1
ATOM 773 O O . SER A 1 97 ? 13.306 -5.895 -12.167 1.00 78.25 97 SER A O 1
ATOM 775 N N . TYR A 1 98 ? 11.376 -4.758 -12.220 1.00 76.38 98 TYR A N 1
ATOM 776 C CA . TYR A 1 98 ? 11.445 -4.419 -13.642 1.00 76.38 98 TYR A CA 1
ATOM 777 C C . TYR A 1 98 ? 12.376 -3.247 -13.962 1.00 76.38 98 TYR A C 1
ATOM 779 O O . TYR A 1 98 ? 12.718 -3.050 -15.124 1.00 76.38 98 TYR A O 1
ATOM 787 N N . PHE A 1 99 ? 12.789 -2.481 -12.951 1.00 70.31 99 PHE A N 1
ATOM 788 C CA . PHE A 1 99 ? 13.670 -1.319 -13.101 1.00 70.31 99 PHE A CA 1
ATOM 789 C C . PHE A 1 99 ? 15.065 -1.549 -12.511 1.00 70.31 99 PHE A C 1
ATOM 791 O O . PHE A 1 99 ? 15.890 -0.635 -12.514 1.00 70.31 99 PHE A O 1
ATOM 798 N N . CYS A 1 100 ? 15.321 -2.746 -11.982 1.00 67.88 100 CYS A N 1
ATOM 799 C CA . CYS A 1 100 ? 16.641 -3.146 -11.518 1.00 67.88 100 CYS A CA 1
ATOM 800 C C . CYS A 1 100 ? 17.469 -3.647 -12.689 1.00 67.88 100 CYS A C 1
ATOM 802 O O . CYS A 1 100 ? 16.996 -4.451 -13.488 1.00 67.88 100 CYS A O 1
ATOM 804 N N . ASP A 1 101 ? 18.723 -3.219 -12.732 1.00 60.75 101 ASP A N 1
ATOM 805 C CA . ASP A 1 101 ? 19.752 -3.906 -13.496 1.00 60.75 101 ASP A CA 1
ATOM 806 C C . ASP A 1 101 ? 20.796 -4.428 -12.507 1.00 60.75 101 ASP A C 1
ATOM 808 O O . ASP A 1 101 ? 21.082 -3.760 -11.511 1.00 60.75 101 ASP A O 1
ATOM 812 N N . ALA A 1 102 ? 21.405 -5.583 -12.772 1.00 50.69 102 ALA A N 1
ATOM 813 C CA . ALA A 1 102 ? 22.439 -6.162 -11.906 1.00 50.69 102 ALA A CA 1
ATOM 814 C C . ALA A 1 102 ? 23.649 -5.215 -11.708 1.00 50.69 102 ALA A C 1
ATOM 816 O O . ALA A 1 102 ? 24.415 -5.369 -10.758 1.00 50.69 102 ALA A O 1
ATOM 817 N N . SER A 1 103 ? 23.798 -4.219 -12.591 1.00 50.06 103 SER A N 1
ATOM 818 C CA . SER A 1 103 ? 24.831 -3.176 -12.564 1.00 50.06 103 SER A CA 1
ATOM 819 C C . SER A 1 103 ? 24.381 -1.836 -11.955 1.00 50.06 103 SER A C 1
ATOM 821 O O . SER A 1 103 ? 25.225 -1.022 -11.575 1.00 50.06 103 SER A O 1
ATOM 823 N N . LEU A 1 104 ? 23.071 -1.593 -11.838 1.00 54.69 104 LEU A N 1
ATOM 824 C CA . LEU A 1 104 ? 22.489 -0.359 -11.310 1.00 54.69 104 LEU A CA 1
ATOM 825 C C . LEU A 1 104 ? 21.734 -0.697 -10.032 1.00 54.69 104 LEU A C 1
ATOM 827 O O . LEU A 1 104 ? 20.606 -1.188 -10.063 1.00 54.69 104 LEU A O 1
ATOM 831 N N . THR A 1 105 ? 22.357 -0.412 -8.889 1.00 49.03 105 THR A N 1
ATOM 832 C CA . THR A 1 105 ? 21.696 -0.538 -7.593 1.00 49.03 105 THR A CA 1
ATOM 833 C C . THR A 1 105 ? 20.361 0.218 -7.625 1.00 49.03 105 THR A C 1
ATOM 835 O O . THR A 1 105 ? 20.326 1.425 -7.883 1.00 49.03 105 THR A O 1
ATOM 838 N N . PRO A 1 106 ? 19.232 -0.451 -7.357 1.00 53.22 106 PRO A N 1
ATOM 839 C CA . PRO A 1 106 ? 17.908 0.140 -7.509 1.00 53.22 106 PRO A CA 1
ATOM 840 C C . PRO A 1 106 ? 17.556 0.951 -6.265 1.00 53.22 106 PRO A C 1
ATOM 842 O O . PRO A 1 106 ? 16.637 0.610 -5.529 1.00 53.22 106 PRO A O 1
ATOM 845 N N . PHE A 1 107 ? 18.356 1.960 -5.919 1.00 56.12 107 PHE A N 1
ATOM 846 C CA . PHE A 1 107 ? 18.487 2.256 -4.491 1.00 56.12 107 PHE A CA 1
ATOM 847 C C . PHE A 1 107 ? 17.730 3.457 -3.938 1.00 56.12 107 PHE A C 1
ATOM 849 O O . PHE A 1 107 ? 17.719 3.634 -2.722 1.00 56.12 107 PHE A O 1
ATOM 856 N N . VAL A 1 108 ? 17.027 4.245 -4.755 1.00 59.31 108 VAL A N 1
ATOM 857 C CA . VAL A 1 108 ? 16.371 5.461 -4.234 1.00 59.31 108 VAL A CA 1
ATOM 858 C C . VAL A 1 108 ? 14.872 5.489 -4.508 1.00 59.31 108 VAL A C 1
ATOM 860 O O . VAL A 1 108 ? 14.094 5.483 -3.562 1.00 59.31 108 VAL A O 1
ATOM 863 N N . ALA A 1 109 ? 14.432 5.445 -5.768 1.00 56.34 109 ALA A N 1
ATOM 864 C CA . ALA A 1 109 ? 13.011 5.623 -6.093 1.00 56.34 109 ALA A CA 1
ATOM 865 C C . ALA A 1 109 ? 12.099 4.531 -5.494 1.00 56.34 109 ALA A C 1
ATOM 867 O O . ALA A 1 109 ? 11.047 4.841 -4.944 1.00 56.34 109 ALA A O 1
ATOM 868 N N . VAL A 1 110 ? 12.528 3.266 -5.533 1.00 62.41 110 VAL A N 1
ATOM 869 C CA . VAL A 1 110 ? 11.777 2.117 -4.991 1.00 62.41 110 VAL A CA 1
ATOM 870 C C . VAL A 1 110 ? 11.733 2.141 -3.467 1.00 62.41 110 VAL A C 1
ATOM 872 O O . VAL A 1 110 ? 10.683 1.925 -2.870 1.00 62.41 110 VAL A O 1
ATOM 875 N N . ASN A 1 111 ? 12.860 2.451 -2.824 1.00 66.75 111 ASN A N 1
ATOM 876 C CA . ASN A 1 111 ? 12.920 2.569 -1.369 1.00 66.75 111 ASN A CA 1
ATOM 877 C C . ASN A 1 111 ? 12.049 3.729 -0.872 1.00 66.75 111 ASN A C 1
ATOM 879 O O . ASN A 1 111 ? 11.366 3.586 0.140 1.00 66.75 111 ASN A O 1
ATOM 883 N N . ILE A 1 112 ? 11.992 4.841 -1.613 1.00 71.25 112 ILE A N 1
ATOM 884 C CA . ILE A 1 112 ? 11.063 5.944 -1.331 1.00 71.25 112 ILE A CA 1
ATOM 885 C C . ILE A 1 112 ? 9.605 5.474 -1.465 1.00 71.25 112 ILE A C 1
ATOM 887 O O . ILE A 1 112 ? 8.768 5.856 -0.650 1.00 71.25 112 ILE A O 1
ATOM 891 N N . LEU A 1 113 ? 9.303 4.606 -2.434 1.00 74.00 113 LEU A N 1
ATOM 892 C CA . LEU A 1 113 ? 7.958 4.061 -2.656 1.00 74.00 113 LEU A CA 1
ATOM 893 C C . LEU A 1 113 ? 7.534 3.069 -1.568 1.00 74.00 113 LEU A C 1
ATOM 895 O O . LEU A 1 113 ? 6.415 3.153 -1.063 1.00 74.00 113 LEU A O 1
ATOM 899 N N . ASN A 1 114 ? 8.454 2.225 -1.101 1.00 78.62 114 ASN A N 1
ATOM 900 C CA . ASN A 1 114 ? 8.241 1.378 0.074 1.00 78.62 114 ASN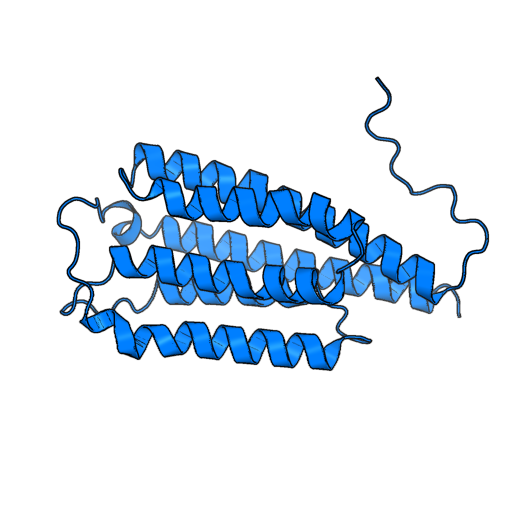 A CA 1
ATOM 901 C C . ASN A 1 114 ? 7.984 2.212 1.332 1.00 78.62 114 ASN A C 1
ATOM 903 O O . ASN A 1 114 ? 7.005 1.975 2.042 1.00 78.62 114 ASN A O 1
ATOM 907 N N . LEU A 1 115 ? 8.815 3.229 1.581 1.00 79.62 115 LEU A N 1
ATOM 908 C CA . LEU A 1 115 ? 8.658 4.126 2.727 1.00 79.62 115 LEU A CA 1
ATOM 909 C C . LEU A 1 115 ? 7.333 4.893 2.684 1.00 79.62 115 LEU A C 1
ATOM 911 O O . LEU A 1 115 ? 6.703 5.066 3.727 1.00 79.62 115 LEU A O 1
ATOM 915 N N . ALA A 1 116 ? 6.871 5.287 1.494 1.00 80.44 116 ALA A N 1
ATOM 916 C CA . ALA A 1 116 ? 5.590 5.964 1.324 1.00 80.44 116 ALA A CA 1
ATOM 917 C C . ALA A 1 116 ? 4.397 5.114 1.776 1.00 80.44 116 ALA A C 1
ATOM 919 O O . ALA A 1 116 ? 3.386 5.659 2.221 1.00 80.44 116 ALA A O 1
ATOM 920 N N . PHE A 1 117 ? 4.514 3.787 1.711 1.00 84.88 117 PHE A N 1
ATOM 921 C CA . PHE A 1 117 ? 3.452 2.879 2.124 1.00 84.88 117 PHE A CA 1
ATOM 922 C C . PHE A 1 117 ? 3.515 2.452 3.591 1.00 84.88 117 PHE A C 1
ATOM 924 O O . PHE A 1 117 ? 2.516 1.971 4.112 1.00 84.88 117 PHE A O 1
ATOM 931 N N . TYR A 1 118 ? 4.610 2.671 4.316 1.00 85.69 118 TYR A N 1
ATOM 932 C CA . TYR A 1 118 ? 4.677 2.308 5.740 1.00 85.69 118 TYR A CA 1
ATOM 933 C C . TYR A 1 118 ? 3.602 3.011 6.603 1.00 85.69 118 TYR A C 1
ATOM 935 O O . TYR A 1 118 ? 2.970 2.351 7.442 1.00 85.69 118 TYR A O 1
ATOM 943 N N . PRO A 1 119 ? 3.307 4.313 6.406 1.00 87.00 119 PRO A N 1
ATOM 944 C CA . PRO A 1 119 ? 2.241 5.003 7.133 1.00 87.00 119 PRO A CA 1
ATOM 945 C C . PRO A 1 119 ? 0.843 4.395 6.932 1.00 87.00 119 PRO A C 1
ATOM 947 O O . PRO A 1 119 ? -0.016 4.537 7.804 1.00 87.00 119 PRO A O 1
ATOM 950 N N . TRP A 1 120 ? 0.615 3.657 5.840 1.00 86.56 120 TRP A N 1
ATOM 951 C CA . TRP A 1 120 ? -0.649 2.969 5.557 1.00 86.56 120 TRP A CA 1
ATOM 952 C C . TRP A 1 120 ? -1.073 2.008 6.675 1.00 86.56 120 TRP A C 1
ATOM 954 O O . TRP A 1 120 ? -2.250 1.908 7.021 1.00 86.56 120 TRP A O 1
ATOM 964 N N . THR A 1 121 ? -0.105 1.356 7.317 1.00 89.25 121 THR A N 1
ATOM 965 C CA . THR A 1 121 ? -0.347 0.450 8.450 1.00 89.25 121 THR A CA 1
ATOM 966 C C . THR A 1 121 ? -1.107 1.145 9.584 1.00 89.25 121 THR A C 1
ATOM 968 O O . THR A 1 121 ? -1.987 0.541 10.198 1.00 89.25 121 THR A O 1
ATOM 971 N N . LEU A 1 122 ? -0.837 2.432 9.827 1.00 87.12 122 LEU A N 1
ATOM 972 C CA . LEU A 1 122 ? -1.488 3.226 10.878 1.00 87.12 122 LEU A CA 1
ATOM 973 C C . LEU A 1 122 ? -2.895 3.700 10.487 1.00 87.12 122 LEU A C 1
ATOM 975 O O . LEU A 1 122 ? -3.723 3.966 11.365 1.00 87.12 122 LEU A O 1
ATOM 979 N N . VAL A 1 123 ? -3.185 3.774 9.184 1.00 84.62 123 VAL A N 1
ATOM 980 C CA . VAL A 1 123 ? -4.543 4.001 8.661 1.00 84.62 123 VAL A CA 1
ATOM 981 C C . VAL A 1 123 ? -5.428 2.785 8.942 1.00 84.62 123 VAL A C 1
ATOM 983 O O . VAL A 1 123 ? -6.606 2.923 9.269 1.00 84.62 123 VAL A O 1
ATOM 986 N N . ILE A 1 124 ? -4.857 1.583 8.845 1.00 85.56 124 ILE A N 1
ATOM 987 C CA . ILE A 1 124 ? -5.583 0.321 9.010 1.00 85.56 124 ILE A CA 1
ATOM 988 C C . ILE A 1 124 ? -5.739 -0.050 10.491 1.00 85.56 124 ILE A C 1
ATOM 990 O O . ILE A 1 124 ? -6.850 -0.313 10.962 1.00 85.56 124 ILE A O 1
ATOM 994 N N . PHE A 1 125 ? -4.642 -0.063 11.247 1.00 85.81 125 PHE A N 1
ATOM 995 C CA . PHE A 1 125 ? -4.609 -0.575 12.619 1.00 85.81 125 PHE A CA 1
ATOM 996 C C . PHE A 1 125 ? -4.646 0.523 13.673 1.00 85.81 125 PHE A C 1
ATOM 998 O O . PHE A 1 125 ? -3.969 1.546 13.540 1.00 85.81 125 PHE A O 1
ATOM 1005 N N . ASP A 1 126 ? -5.448 0.317 14.716 1.00 83.56 126 ASP A N 1
ATOM 1006 C CA . ASP A 1 126 ? -5.506 1.245 15.844 1.00 83.56 126 ASP A CA 1
ATOM 1007 C C . ASP A 1 126 ? -4.242 1.104 16.708 1.00 83.56 126 ASP A C 1
ATOM 1009 O O . ASP A 1 126 ? -3.963 0.043 17.274 1.00 83.56 126 ASP A O 1
ATOM 1013 N N . ILE A 1 127 ? -3.486 2.195 16.852 1.00 83.62 127 ILE A N 1
ATOM 1014 C CA . ILE A 1 127 ? -2.233 2.224 17.620 1.00 83.62 127 ILE A CA 1
ATOM 1015 C C . ILE A 1 127 ? -2.412 1.952 19.119 1.00 83.62 127 ILE A C 1
ATOM 1017 O O . ILE A 1 127 ? -1.441 1.692 19.833 1.00 83.62 127 ILE A O 1
ATOM 1021 N N . ARG A 1 128 ? -3.632 2.013 19.650 1.00 79.25 128 ARG A N 1
ATOM 1022 C CA . ARG A 1 128 ? -3.898 1.723 21.064 1.00 79.25 128 ARG A CA 1
ATOM 1023 C C . ARG A 1 128 ? -4.166 0.252 21.295 1.00 79.25 128 ARG A C 1
ATOM 1025 O O . ARG A 1 128 ? -3.569 -0.340 22.191 1.00 79.25 128 ARG A O 1
ATOM 1032 N N . THR A 1 129 ? -5.046 -0.315 20.483 1.00 82.12 129 THR A N 1
ATOM 1033 C CA . THR A 1 129 ? -5.589 -1.659 20.693 1.00 82.12 129 THR A CA 1
ATOM 1034 C C . THR A 1 129 ? -4.859 -2.729 19.878 1.00 82.12 129 THR A C 1
ATOM 1036 O O . THR A 1 129 ? -4.749 -3.869 20.325 1.00 82.12 129 THR A O 1
ATOM 1039 N N . GLU A 1 130 ? -4.276 -2.374 18.729 1.00 85.81 130 GLU A N 1
ATOM 1040 C CA . GLU A 1 130 ? -3.704 -3.311 17.750 1.00 85.81 130 GLU A CA 1
ATOM 1041 C C . GLU A 1 130 ? -2.174 -3.167 17.589 1.00 85.81 130 GLU A C 1
ATOM 1043 O O . GLU A 1 130 ? -1.610 -3.546 16.563 1.00 85.81 130 GLU A O 1
ATOM 1048 N N . ARG A 1 131 ? -1.464 -2.680 18.622 1.00 87.56 131 ARG A N 1
ATOM 1049 C CA . ARG A 1 131 ? 0.005 -2.465 18.604 1.00 87.56 131 ARG A CA 1
ATOM 1050 C C . ARG A 1 131 ? 0.803 -3.666 18.108 1.00 87.56 131 ARG A C 1
ATOM 1052 O O . ARG A 1 131 ? 1.717 -3.508 17.307 1.00 87.56 131 ARG A O 1
ATOM 1059 N N . LYS A 1 132 ? 0.449 -4.867 18.576 1.00 90.25 132 LYS A N 1
ATOM 1060 C CA . LYS A 1 132 ? 1.116 -6.109 18.159 1.00 90.25 132 LYS A CA 1
ATOM 1061 C C . LYS A 1 132 ? 0.982 -6.317 16.650 1.00 90.25 132 LYS A C 1
ATOM 1063 O O . LYS A 1 132 ? 1.976 -6.579 15.989 1.00 90.25 132 LYS A O 1
ATOM 1068 N N . SER A 1 133 ? -0.218 -6.130 16.099 1.00 91.00 133 SER A N 1
ATOM 1069 C CA . SER A 1 133 ? -0.473 -6.253 14.660 1.00 91.00 133 SER A CA 1
ATOM 1070 C C . SER A 1 133 ? 0.306 -5.222 13.846 1.00 91.00 133 SER A C 1
ATOM 1072 O O . SER A 1 133 ? 0.827 -5.569 12.791 1.00 91.00 133 SER A O 1
ATOM 1074 N N . ILE A 1 134 ? 0.443 -3.988 14.344 1.00 91.00 134 ILE A N 1
ATOM 1075 C CA . ILE A 1 134 ? 1.267 -2.946 13.708 1.00 91.00 134 ILE A CA 1
ATOM 1076 C C . ILE A 1 134 ? 2.733 -3.379 13.658 1.00 91.00 134 ILE A C 1
ATOM 1078 O O . ILE A 1 134 ? 3.337 -3.359 12.589 1.00 91.00 134 ILE A O 1
ATOM 1082 N N . ILE A 1 135 ? 3.289 -3.821 14.791 1.00 92.88 135 ILE A N 1
ATOM 1083 C CA . ILE A 1 135 ? 4.684 -4.275 14.878 1.00 92.88 135 ILE A CA 1
ATOM 1084 C C . ILE A 1 135 ? 4.924 -5.458 13.935 1.00 92.88 135 ILE A C 1
ATOM 1086 O O . ILE A 1 135 ? 5.885 -5.436 13.172 1.00 92.88 135 ILE A O 1
ATOM 1090 N N . TYR A 1 136 ? 4.036 -6.459 13.934 1.00 93.75 136 TYR A N 1
ATOM 1091 C CA . TYR A 1 136 ? 4.148 -7.598 13.018 1.00 93.75 136 TYR A CA 1
ATOM 1092 C C . TYR A 1 136 ? 4.052 -7.173 11.551 1.00 93.75 136 TYR A C 1
ATOM 1094 O O . TYR A 1 136 ? 4.824 -7.655 10.728 1.00 93.75 136 TYR A O 1
ATOM 1102 N N . SER A 1 137 ? 3.153 -6.247 11.220 1.00 94.12 137 SER A N 1
ATOM 1103 C CA . SER A 1 137 ? 3.010 -5.740 9.851 1.00 94.12 137 SER A CA 1
ATOM 1104 C C . SER A 1 137 ? 4.277 -5.019 9.397 1.00 94.12 137 SER A C 1
ATOM 1106 O O . SER A 1 137 ? 4.765 -5.297 8.305 1.00 94.12 137 SER A O 1
ATOM 1108 N N . TYR A 1 138 ? 4.864 -4.171 10.247 1.00 93.88 138 TYR A N 1
ATOM 1109 C CA . TYR A 1 138 ? 6.134 -3.512 9.944 1.00 93.88 138 TYR A CA 1
ATOM 1110 C C . TYR A 1 138 ? 7.301 -4.485 9.838 1.00 93.88 138 TYR A C 1
ATOM 1112 O O . TYR A 1 138 ? 8.099 -4.361 8.915 1.00 93.88 138 TYR A O 1
ATOM 1120 N N . ALA A 1 139 ? 7.388 -5.476 10.727 1.00 94.50 139 ALA A N 1
ATOM 1121 C CA . ALA A 1 139 ? 8.422 -6.502 10.648 1.00 94.50 139 ALA A CA 1
ATOM 1122 C C . ALA A 1 139 ? 8.364 -7.244 9.303 1.00 94.50 139 ALA A C 1
ATOM 1124 O O . ALA A 1 139 ? 9.390 -7.417 8.651 1.00 94.50 139 ALA A O 1
ATOM 1125 N N . ILE A 1 140 ? 7.162 -7.611 8.849 1.00 94.81 140 ILE A N 1
ATOM 1126 C CA . ILE A 1 140 ? 6.963 -8.269 7.553 1.00 94.81 140 ILE A CA 1
ATOM 1127 C C . ILE A 1 140 ? 7.252 -7.322 6.382 1.00 94.81 140 ILE A C 1
ATOM 1129 O O . ILE A 1 140 ? 7.897 -7.738 5.426 1.00 94.81 140 ILE A O 1
ATOM 1133 N N . GLN A 1 141 ? 6.844 -6.052 6.448 1.00 92.56 141 GLN A N 1
ATOM 1134 C CA . GLN A 1 141 ? 7.170 -5.055 5.416 1.00 92.56 141 GLN A CA 1
ATOM 1135 C C . GLN A 1 141 ? 8.683 -4.838 5.283 1.00 92.56 141 GLN A C 1
ATOM 1137 O O . GLN A 1 141 ? 9.199 -4.791 4.165 1.00 92.56 141 GLN A O 1
ATOM 1142 N N . ILE A 1 142 ? 9.403 -4.774 6.408 1.00 90.69 142 ILE A N 1
ATOM 1143 C CA . ILE A 1 142 ? 10.868 -4.709 6.428 1.00 90.69 142 ILE A CA 1
ATOM 1144 C C . ILE A 1 142 ? 11.446 -5.972 5.802 1.00 90.69 142 ILE A C 1
ATOM 1146 O O . ILE A 1 142 ? 12.305 -5.858 4.939 1.00 90.69 142 ILE A O 1
ATOM 1150 N N . LEU A 1 143 ? 10.953 -7.154 6.178 1.00 91.88 143 LEU A N 1
ATOM 1151 C CA . LEU A 1 143 ? 11.439 -8.428 5.648 1.00 91.88 143 LEU A CA 1
ATOM 1152 C C . LEU A 1 143 ? 11.214 -8.536 4.133 1.00 91.88 143 LEU A C 1
ATOM 1154 O O . LEU A 1 143 ? 12.108 -8.956 3.410 1.00 91.88 143 LEU A O 1
ATOM 1158 N N . ILE A 1 144 ? 10.064 -8.085 3.626 1.00 89.69 144 ILE A N 1
ATOM 1159 C CA . ILE A 1 144 ? 9.800 -7.999 2.183 1.00 89.69 144 ILE A CA 1
ATOM 1160 C C . ILE A 1 144 ? 10.776 -7.021 1.526 1.00 89.69 144 ILE A C 1
ATOM 1162 O O . ILE A 1 144 ? 11.411 -7.369 0.532 1.00 89.69 144 ILE A O 1
ATOM 1166 N N . THR A 1 145 ? 10.952 -5.830 2.097 1.00 86.94 145 THR A N 1
ATOM 1167 C CA . THR A 1 145 ? 11.870 -4.807 1.573 1.00 86.94 145 THR A CA 1
ATOM 1168 C C . THR A 1 145 ? 13.312 -5.310 1.527 1.00 86.94 145 THR A C 1
ATOM 1170 O O . THR A 1 145 ? 13.974 -5.170 0.506 1.00 86.94 145 THR A O 1
ATOM 1173 N N . THR A 1 146 ? 13.801 -5.952 2.587 1.00 85.38 146 THR A N 1
ATOM 1174 C CA . THR A 1 146 ? 15.169 -6.485 2.639 1.00 85.38 146 THR A CA 1
ATOM 1175 C C . THR A 1 146 ? 15.330 -7.738 1.790 1.00 85.38 146 THR A C 1
ATOM 1177 O O . THR A 1 146 ? 16.390 -7.915 1.195 1.00 85.38 146 THR A O 1
ATOM 1180 N N . SER A 1 147 ? 14.287 -8.570 1.656 1.00 86.62 147 SER A N 1
ATOM 1181 C CA . SER A 1 147 ? 14.310 -9.745 0.774 1.00 86.62 147 SER A CA 1
ATOM 1182 C C . SER A 1 147 ? 14.634 -9.366 -0.672 1.00 86.62 147 SER A C 1
ATOM 1184 O O . SER A 1 147 ? 15.330 -10.114 -1.353 1.00 86.62 147 SER A O 1
ATOM 1186 N N . PHE A 1 148 ? 14.218 -8.168 -1.101 1.00 81.94 148 PHE A N 1
ATOM 1187 C CA . PHE A 1 148 ? 14.525 -7.622 -2.421 1.00 81.94 148 PHE A CA 1
ATOM 1188 C C . PHE A 1 148 ? 16.020 -7.599 -2.722 1.00 81.94 148 PHE A C 1
ATOM 1190 O O . PHE A 1 148 ? 16.412 -7.907 -3.838 1.00 81.94 148 PHE A O 1
ATOM 1197 N N . LEU A 1 149 ? 16.865 -7.320 -1.726 1.00 79.12 149 LEU A N 1
ATOM 1198 C CA . LEU A 1 149 ? 18.320 -7.292 -1.896 1.00 79.12 149 LEU A CA 1
ATOM 1199 C C . LEU A 1 149 ? 18.904 -8.658 -2.269 1.00 79.12 149 LEU A C 1
ATOM 1201 O O . LEU A 1 149 ? 19.960 -8.720 -2.890 1.00 79.12 149 LEU A O 1
ATOM 1205 N N . PHE A 1 150 ? 18.232 -9.745 -1.890 1.00 81.69 150 PHE A N 1
ATOM 1206 C CA . PHE A 1 150 ? 18.707 -11.095 -2.172 1.00 81.69 150 PHE A CA 1
ATOM 1207 C C . PHE A 1 150 ? 18.370 -11.537 -3.588 1.00 81.69 150 PHE A C 1
ATOM 1209 O O . PHE A 1 150 ? 19.166 -12.248 -4.192 1.00 81.69 150 PHE A O 1
ATOM 1216 N N . TYR A 1 151 ? 17.209 -11.141 -4.115 1.00 79.69 151 TYR A N 1
ATOM 1217 C CA . TYR A 1 151 ? 16.772 -11.572 -5.441 1.00 79.69 151 TYR A CA 1
ATOM 1218 C C . TYR A 1 151 ? 16.930 -10.501 -6.533 1.00 79.69 151 TYR A C 1
ATOM 1220 O O . TYR A 1 151 ? 16.875 -10.841 -7.712 1.00 79.69 151 TYR A O 1
ATOM 1228 N N . SER A 1 152 ? 17.184 -9.235 -6.184 1.00 74.44 152 SER A N 1
ATOM 1229 C CA . SER A 1 152 ? 17.395 -8.162 -7.165 1.00 74.44 152 SER A CA 1
ATOM 1230 C C . SER A 1 152 ? 18.535 -8.409 -8.159 1.00 74.44 152 SER A C 1
ATOM 1232 O O . SER A 1 152 ? 18.342 -8.058 -9.323 1.00 74.44 152 SER A O 1
ATOM 1234 N N . PRO A 1 153 ? 19.667 -9.059 -7.801 1.00 75.50 153 PRO A N 1
ATOM 1235 C CA . PRO A 1 153 ? 20.740 -9.323 -8.763 1.00 75.50 153 PRO A CA 1
ATOM 1236 C C . PRO A 1 153 ? 20.355 -10.325 -9.858 1.00 75.50 153 PRO A C 1
ATOM 1238 O O . PRO A 1 153 ? 21.042 -10.416 -10.870 1.00 75.50 153 PRO A O 1
ATOM 1241 N N . TYR A 1 154 ? 19.277 -11.090 -9.659 1.00 75.50 154 TYR A N 1
ATOM 1242 C CA . TYR A 1 154 ? 18.792 -12.068 -10.634 1.00 75.50 154 TYR A CA 1
ATOM 1243 C C . TYR A 1 154 ? 17.862 -11.446 -11.681 1.00 75.50 154 TYR A C 1
ATOM 1245 O O . TYR A 1 154 ? 17.473 -12.132 -12.627 1.00 75.50 154 TYR A O 1
ATOM 1253 N N . PHE A 1 155 ? 17.493 -10.169 -11.537 1.00 73.25 155 PHE A N 1
ATOM 1254 C CA . PHE A 1 155 ? 16.724 -9.469 -12.556 1.00 73.25 155 PHE A CA 1
ATOM 1255 C C . PHE A 1 155 ? 17.649 -8.845 -13.593 1.00 73.25 155 PHE A C 1
ATOM 1257 O O . PHE A 1 155 ? 18.527 -8.043 -13.283 1.00 73.25 155 PHE A O 1
ATOM 1264 N N . THR A 1 156 ? 17.409 -9.196 -14.849 1.00 64.12 156 THR A N 1
ATOM 1265 C CA . THR A 1 156 ? 17.963 -8.493 -16.000 1.00 64.12 156 THR A CA 1
ATOM 1266 C C . THR A 1 156 ? 17.011 -7.374 -16.388 1.00 64.12 156 THR A C 1
ATOM 1268 O O . THR A 1 156 ? 15.829 -7.637 -16.637 1.00 64.12 156 THR A O 1
ATOM 1271 N N . SER A 1 157 ? 17.524 -6.145 -16.461 1.00 61.69 157 SER A N 1
ATOM 1272 C CA . SER A 1 157 ? 16.768 -4.997 -16.961 1.00 61.69 157 SER A CA 1
ATOM 1273 C C . SER A 1 157 ? 16.149 -5.336 -18.318 1.00 61.69 157 SER A C 1
ATOM 1275 O O . SER A 1 157 ? 16.842 -5.708 -19.268 1.00 61.69 157 SER A O 1
ATOM 1277 N N . ASN A 1 158 ? 14.823 -5.240 -18.412 1.00 59.31 158 ASN A N 1
ATOM 1278 C CA . ASN A 1 158 ? 14.144 -5.390 -19.689 1.00 59.31 158 ASN A CA 1
ATOM 1279 C C . ASN A 1 158 ? 14.375 -4.112 -20.502 1.00 59.31 158 ASN A C 1
ATOM 1281 O O . ASN A 1 158 ? 13.834 -3.058 -20.173 1.00 59.31 158 ASN A O 1
ATOM 1285 N N . ASN A 1 159 ? 15.099 -4.231 -21.619 1.00 54.22 159 ASN A N 1
ATOM 1286 C CA . ASN A 1 159 ? 15.427 -3.150 -22.568 1.00 54.22 159 ASN A CA 1
ATOM 1287 C C . ASN A 1 159 ? 14.210 -2.432 -23.203 1.00 54.22 159 ASN A C 1
ATOM 1289 O O . ASN A 1 159 ? 14.377 -1.586 -24.077 1.00 54.22 159 ASN A O 1
ATOM 1293 N N . PHE A 1 160 ? 12.985 -2.770 -22.799 1.00 57.34 160 PHE A N 1
ATOM 1294 C CA . PHE A 1 160 ? 11.736 -2.255 -23.358 1.00 57.34 160 PHE A CA 1
ATOM 1295 C C . PHE A 1 160 ? 11.049 -1.202 -22.478 1.00 57.34 160 PHE A C 1
ATOM 1297 O O . PHE A 1 160 ? 9.980 -0.715 -22.846 1.00 57.34 160 PHE A O 1
ATOM 1304 N N . ILE A 1 161 ? 11.621 -0.859 -21.319 1.00 62.59 161 ILE A N 1
ATOM 1305 C CA . ILE A 1 161 ? 11.008 0.074 -20.370 1.00 62.59 161 ILE A CA 1
ATOM 1306 C C . ILE A 1 161 ? 11.675 1.449 -20.478 1.00 62.59 161 ILE A C 1
ATOM 1308 O O . ILE A 1 161 ? 12.878 1.591 -20.268 1.00 62.59 161 ILE A O 1
ATOM 1312 N N . ASP A 1 162 ? 10.882 2.477 -20.791 1.00 61.06 162 ASP A N 1
ATOM 1313 C CA . ASP A 1 162 ? 11.356 3.860 -20.839 1.00 61.06 162 ASP A CA 1
ATOM 1314 C C . ASP A 1 162 ? 11.666 4.373 -19.421 1.00 61.06 162 ASP A C 1
ATOM 1316 O O . ASP A 1 162 ? 10.782 4.614 -18.596 1.00 61.06 162 ASP A O 1
ATOM 1320 N N . MET A 1 163 ? 12.957 4.550 -19.136 1.00 64.06 163 MET A N 1
ATOM 1321 C CA . MET A 1 163 ? 13.461 5.054 -17.855 1.00 64.06 163 MET A CA 1
ATOM 1322 C C . MET A 1 163 ? 13.317 6.581 -17.710 1.00 64.06 163 MET A C 1
ATOM 1324 O O . MET A 1 163 ? 13.697 7.127 -16.670 1.00 64.06 163 MET A O 1
ATOM 1328 N N . GLY A 1 164 ? 12.798 7.295 -18.714 1.00 60.22 164 GLY A N 1
ATOM 1329 C CA . GLY A 1 164 ? 12.698 8.757 -18.734 1.00 60.22 164 GLY A CA 1
ATOM 1330 C C . GLY A 1 164 ? 11.950 9.343 -17.534 1.00 60.22 164 GLY A C 1
ATOM 1331 O O . GLY A 1 164 ? 12.442 10.279 -16.909 1.00 60.22 164 GLY A O 1
ATOM 1332 N N . LEU A 1 165 ? 10.826 8.738 -17.134 1.00 61.16 165 LEU A N 1
ATOM 1333 C CA . LEU A 1 165 ? 10.029 9.159 -15.966 1.00 61.16 165 LEU A CA 1
ATOM 1334 C C . LEU A 1 165 ? 10.705 8.900 -14.614 1.00 61.16 165 LEU A C 1
ATOM 1336 O O . LEU A 1 165 ? 10.425 9.586 -13.627 1.00 61.16 165 LEU A O 1
ATOM 1340 N N . LEU A 1 166 ? 11.584 7.899 -14.557 1.00 61.91 166 LEU A N 1
ATOM 1341 C CA . LEU A 1 166 ? 12.405 7.630 -13.378 1.00 61.91 166 LEU A CA 1
ATOM 1342 C C . LEU A 1 166 ? 13.558 8.626 -13.282 1.00 61.91 166 LEU A C 1
ATOM 1344 O O . LEU A 1 166 ? 13.861 9.120 -12.198 1.00 61.91 166 LEU A O 1
ATOM 1348 N N . ARG A 1 167 ? 14.168 8.957 -14.424 1.00 60.03 167 ARG A N 1
ATOM 1349 C CA . ARG A 1 167 ? 15.283 9.906 -14.521 1.00 60.03 167 ARG A CA 1
ATOM 1350 C C . ARG A 1 167 ? 14.843 11.362 -14.354 1.00 60.03 167 ARG A C 1
ATOM 1352 O O . ARG A 1 167 ? 15.615 12.155 -13.828 1.00 60.03 167 ARG A O 1
ATOM 1359 N N . SER A 1 168 ? 13.615 11.711 -14.743 1.00 64.88 168 SER A N 1
ATOM 1360 C CA . SER A 1 168 ? 13.060 13.066 -14.600 1.00 64.88 168 SER A CA 1
ATOM 1361 C C . SER A 1 168 ? 12.693 13.439 -13.158 1.00 64.88 168 SER A C 1
ATOM 1363 O O . SER A 1 168 ? 12.348 14.589 -12.896 1.00 64.88 168 SER A O 1
ATOM 1365 N N . GLY A 1 169 ? 12.707 12.480 -12.223 1.00 64.75 169 GLY A N 1
ATOM 1366 C CA . GLY A 1 169 ? 12.350 12.699 -10.817 1.00 64.75 169 GLY A CA 1
ATOM 1367 C C . GLY A 1 169 ? 10.846 12.854 -10.547 1.00 64.75 169 GLY A C 1
ATOM 1368 O O . GLY A 1 169 ? 10.437 12.884 -9.387 1.00 64.75 169 GLY A O 1
ATOM 1369 N N . THR A 1 170 ? 9.996 12.880 -11.579 1.00 70.88 170 THR A N 1
ATOM 1370 C CA . THR A 1 170 ? 8.538 13.057 -11.437 1.00 70.88 170 THR A CA 1
ATOM 1371 C C . THR A 1 170 ? 7.907 11.953 -10.586 1.00 70.88 170 THR A C 1
ATOM 1373 O O . THR A 1 170 ? 7.044 12.227 -9.749 1.00 70.88 170 THR A O 1
ATOM 1376 N N . LEU A 1 171 ? 8.379 10.708 -10.736 1.00 69.75 171 LEU A N 1
ATOM 1377 C CA . LEU A 1 171 ? 7.918 9.593 -9.910 1.00 69.75 171 LEU A CA 1
ATOM 1378 C C . LEU A 1 171 ? 8.265 9.799 -8.427 1.00 69.75 171 LEU A C 1
ATOM 1380 O O . LEU A 1 171 ? 7.442 9.503 -7.562 1.00 69.75 171 LEU A O 1
ATOM 1384 N N . ALA A 1 172 ? 9.443 10.350 -8.122 1.00 69.31 172 ALA A N 1
ATOM 1385 C CA . ALA A 1 172 ? 9.847 10.627 -6.746 1.00 69.31 172 ALA A CA 1
ATOM 1386 C C . ALA A 1 172 ? 8.927 11.672 -6.093 1.00 69.31 172 ALA A C 1
ATOM 1388 O O . ALA A 1 172 ? 8.484 11.471 -4.962 1.00 69.31 172 ALA A O 1
ATOM 1389 N N . SER A 1 173 ? 8.557 12.735 -6.817 1.00 74.44 173 SER A N 1
ATOM 1390 C CA . SER A 1 173 ? 7.599 13.741 -6.332 1.00 74.44 173 SER A CA 1
ATOM 1391 C C . SER A 1 173 ? 6.210 13.151 -6.075 1.00 74.44 173 SER A C 1
ATOM 1393 O O . SER A 1 173 ? 5.638 13.387 -5.012 1.00 74.44 173 SER A O 1
ATOM 1395 N N . LEU A 1 174 ? 5.681 12.344 -7.002 1.00 73.81 174 LEU A N 1
ATOM 1396 C CA . LEU A 1 174 ? 4.389 11.663 -6.822 1.00 73.81 174 LEU A CA 1
ATOM 1397 C C . LEU A 1 174 ? 4.401 10.740 -5.599 1.00 73.81 174 LEU A C 1
ATOM 1399 O O . LEU A 1 174 ? 3.449 10.714 -4.819 1.00 73.81 174 LEU A O 1
ATOM 1403 N N . THR A 1 175 ? 5.505 10.025 -5.406 1.00 73.00 175 THR A N 1
ATOM 1404 C CA . THR A 1 175 ? 5.688 9.109 -4.279 1.00 73.00 175 THR A CA 1
ATOM 1405 C C . THR A 1 175 ? 5.755 9.852 -2.945 1.00 73.00 175 THR A C 1
ATOM 1407 O O . THR A 1 175 ? 5.140 9.434 -1.965 1.00 73.00 175 THR A O 1
ATOM 1410 N N . LEU A 1 176 ? 6.445 10.994 -2.908 1.00 75.19 176 LEU A N 1
ATOM 1411 C CA . LEU A 1 176 ? 6.525 11.846 -1.725 1.00 75.19 176 LEU A CA 1
ATOM 1412 C C . LEU A 1 176 ? 5.156 12.437 -1.356 1.00 75.19 176 LEU A C 1
ATOM 1414 O O . LEU A 1 176 ? 4.777 12.417 -0.185 1.00 75.19 176 LEU A O 1
ATOM 1418 N N . ILE A 1 177 ? 4.380 12.894 -2.344 1.00 80.31 177 ILE A N 1
ATOM 1419 C CA . ILE A 1 177 ? 3.008 13.384 -2.128 1.00 80.31 177 ILE A CA 1
ATOM 1420 C C . ILE A 1 177 ? 2.121 12.267 -1.561 1.00 80.31 177 ILE A C 1
ATOM 1422 O O . ILE A 1 177 ? 1.408 12.489 -0.580 1.00 80.31 177 ILE A O 1
ATOM 1426 N N . ALA A 1 178 ? 2.198 11.057 -2.125 1.00 75.62 178 ALA A N 1
ATOM 1427 C CA . ALA A 1 178 ? 1.459 9.901 -1.619 1.00 75.62 178 ALA A CA 1
ATOM 1428 C C . ALA A 1 178 ? 1.855 9.555 -0.171 1.00 75.62 178 ALA A C 1
ATOM 1430 O O . ALA A 1 178 ? 0.984 9.328 0.669 1.00 75.62 178 ALA A O 1
ATOM 1431 N N . SER A 1 179 ? 3.153 9.595 0.149 1.00 77.31 179 SER A N 1
ATOM 1432 C CA . SER A 1 179 ? 3.660 9.386 1.512 1.00 77.31 179 SER A CA 1
ATOM 1433 C C . SER A 1 179 ? 3.057 10.381 2.503 1.00 77.31 179 SER A C 1
ATOM 1435 O O . SER A 1 179 ? 2.525 9.985 3.542 1.00 77.31 179 SER A O 1
ATOM 1437 N N . ILE A 1 180 ? 3.106 11.680 2.183 1.00 80.25 180 ILE A N 1
ATOM 1438 C CA . ILE A 1 180 ? 2.551 12.741 3.036 1.00 80.25 180 ILE A CA 1
ATOM 1439 C C . ILE A 1 180 ? 1.052 12.523 3.245 1.00 80.25 180 ILE A C 1
ATOM 1441 O O . ILE A 1 180 ? 0.571 12.592 4.379 1.00 80.25 180 ILE A O 1
ATOM 1445 N N . PHE A 1 181 ? 0.323 12.202 2.176 1.00 83.25 181 PHE A N 1
ATOM 1446 C CA . PHE A 1 181 ? -1.102 11.901 2.257 1.00 83.25 181 PHE A CA 1
ATOM 1447 C C . PHE A 1 181 ? -1.393 10.762 3.245 1.00 83.25 181 PHE A C 1
ATOM 1449 O O . PHE A 1 181 ? -2.269 10.912 4.099 1.00 83.25 181 PHE A O 1
ATOM 1456 N N . PHE A 1 182 ? -0.644 9.656 3.200 1.00 80.69 182 PHE A N 1
ATOM 1457 C CA . PHE A 1 182 ? -0.866 8.534 4.118 1.00 80.69 182 PHE A CA 1
ATOM 1458 C C . PHE A 1 182 ? -0.500 8.847 5.566 1.00 80.69 182 PHE A C 1
ATOM 1460 O O . PHE A 1 182 ? -1.203 8.399 6.474 1.00 80.69 182 PHE A O 1
ATOM 1467 N N . VAL A 1 183 ? 0.548 9.640 5.802 1.00 82.38 183 VAL A N 1
ATOM 1468 C CA . VAL A 1 183 ? 0.882 10.123 7.151 1.00 82.38 183 VAL A CA 1
ATOM 1469 C C . VAL A 1 183 ? -0.268 10.955 7.718 1.00 82.38 183 VAL A C 1
ATOM 1471 O O . VAL A 1 183 ? -0.707 10.714 8.847 1.00 82.38 183 VAL A O 1
ATOM 1474 N N . ILE A 1 184 ? -0.800 11.894 6.931 1.00 82.38 184 ILE A N 1
ATOM 1475 C CA . ILE A 1 184 ? -1.933 12.731 7.341 1.00 82.38 184 ILE A CA 1
ATOM 1476 C C . ILE A 1 184 ? -3.169 11.861 7.585 1.00 82.38 184 ILE A C 1
ATOM 1478 O O . ILE A 1 184 ? -3.768 11.949 8.655 1.00 82.38 184 ILE A O 1
ATOM 1482 N N . ALA A 1 185 ? -3.522 10.974 6.652 1.00 80.50 185 ALA A N 1
ATOM 1483 C CA . ALA A 1 185 ? -4.678 10.087 6.781 1.00 80.50 185 ALA A CA 1
ATOM 1484 C C . ALA A 1 185 ? -4.577 9.182 8.020 1.00 80.50 185 ALA A C 1
ATOM 1486 O O . ALA A 1 185 ? -5.549 9.029 8.763 1.00 80.50 185 ALA A O 1
ATOM 1487 N N . GLY A 1 186 ? -3.393 8.623 8.287 1.00 78.75 186 GLY A N 1
ATOM 1488 C CA . GLY A 1 186 ? -3.139 7.802 9.469 1.00 78.75 186 GLY A CA 1
ATOM 1489 C C . GLY A 1 186 ? -3.285 8.609 10.754 1.00 78.75 186 GLY A C 1
ATOM 1490 O O . GLY A 1 186 ? -3.938 8.161 11.699 1.00 78.75 186 GLY A O 1
ATOM 1491 N N . THR A 1 187 ? -2.743 9.825 10.774 1.00 80.81 187 THR A N 1
ATOM 1492 C CA . THR A 1 187 ? -2.822 10.732 11.927 1.00 80.81 187 THR A CA 1
ATOM 1493 C C . THR A 1 187 ? -4.265 11.145 12.209 1.00 80.81 187 THR A C 1
ATOM 1495 O O . THR A 1 187 ? -4.731 11.002 13.338 1.00 80.81 187 THR A O 1
ATOM 1498 N N . VAL A 1 188 ? -5.007 11.570 11.181 1.00 79.56 188 VAL A N 1
ATOM 1499 C CA . VAL A 1 188 ? -6.424 11.954 11.281 1.00 79.56 188 VAL A CA 1
ATOM 1500 C C . VAL A 1 188 ? -7.279 10.772 11.729 1.00 79.56 188 VAL A C 1
ATOM 1502 O O . VAL A 1 188 ? -8.079 10.918 12.651 1.00 79.56 188 VAL A O 1
ATOM 1505 N N . SER A 1 189 ? -7.080 9.584 11.150 1.00 76.62 189 SER A N 1
ATOM 1506 C CA . SER A 1 189 ? -7.826 8.384 11.543 1.00 76.62 189 SER A CA 1
ATOM 1507 C C . SER A 1 189 ? -7.604 8.030 13.017 1.00 76.62 189 SER A C 1
ATOM 1509 O O . SER A 1 189 ? -8.561 7.727 13.729 1.00 76.62 189 SER A O 1
ATOM 1511 N N . ASN A 1 190 ? -6.361 8.088 13.504 1.00 77.56 190 ASN A N 1
ATOM 1512 C CA . ASN A 1 190 ? -6.062 7.829 14.915 1.00 77.56 190 ASN A CA 1
ATOM 1513 C C . ASN A 1 190 ? -6.586 8.949 15.836 1.00 77.56 190 ASN A C 1
ATOM 1515 O O . ASN A 1 190 ? -7.079 8.654 16.925 1.00 77.56 190 ASN A O 1
ATOM 1519 N N . TYR A 1 191 ? -6.532 10.215 15.409 1.00 79.44 191 TYR A N 1
ATOM 1520 C CA . TYR A 1 191 ? -7.037 11.351 16.186 1.00 79.44 191 TYR A CA 1
ATOM 1521 C C . TYR A 1 191 ? -8.565 11.341 16.329 1.00 79.44 191 TYR A C 1
ATOM 1523 O O . TYR A 1 191 ? -9.067 11.508 17.439 1.00 79.44 191 TYR A O 1
ATOM 1531 N N . LEU A 1 192 ? -9.311 11.101 15.246 1.00 74.62 192 LEU A N 1
ATOM 1532 C CA . LEU A 1 192 ? -10.780 11.042 15.279 1.00 74.62 192 LEU A CA 1
ATOM 1533 C C . LEU A 1 192 ? -11.273 9.944 16.226 1.00 74.62 192 LEU A C 1
ATOM 1535 O O . LEU A 1 192 ? -12.146 10.177 17.059 1.00 74.62 192 LEU A O 1
ATOM 1539 N N . ILE A 1 193 ? -10.639 8.774 16.160 1.00 71.94 193 ILE A N 1
ATOM 1540 C CA . ILE A 1 193 ? -10.921 7.649 17.058 1.00 71.94 193 ILE A CA 1
ATOM 1541 C C . ILE A 1 193 ? -10.597 7.996 18.511 1.00 71.94 193 ILE A C 1
ATOM 1543 O O . ILE A 1 193 ? -11.319 7.599 19.426 1.00 71.94 193 ILE A O 1
ATOM 1547 N N . TYR A 1 194 ? -9.525 8.755 18.737 1.00 71.31 194 TYR A N 1
ATOM 1548 C CA . TYR A 1 194 ? -9.154 9.188 20.075 1.00 71.31 194 TYR A CA 1
ATOM 1549 C C . TYR A 1 194 ? -10.132 10.210 20.665 1.00 71.31 194 TYR A C 1
ATOM 1551 O O . TYR A 1 194 ? -10.529 10.074 21.824 1.00 71.31 194 TYR A O 1
ATOM 1559 N N . SER A 1 195 ? -10.527 11.208 19.876 1.00 70.50 195 SER A N 1
ATOM 1560 C CA . SER A 1 195 ? -11.458 12.258 20.296 1.00 70.50 195 SER A CA 1
ATOM 1561 C C . SER A 1 195 ? -12.806 11.669 20.720 1.00 70.50 195 SER A C 1
ATOM 1563 O O . SER A 1 195 ? -13.288 11.961 21.816 1.00 70.50 195 SER A O 1
ATOM 1565 N N . GLU A 1 196 ? -13.362 10.737 19.935 1.00 65.38 196 GLU A N 1
ATOM 1566 C CA . GLU A 1 196 ? -14.615 10.062 20.301 1.00 65.38 196 GLU A CA 1
ATOM 1567 C C . GLU A 1 196 ? -14.518 9.250 21.599 1.00 65.38 196 GLU A C 1
ATOM 1569 O O . GLU A 1 196 ? -15.488 9.177 22.353 1.00 65.38 196 GLU A O 1
ATOM 1574 N N . HIS A 1 197 ? -13.361 8.643 21.874 1.00 62.56 197 HIS A N 1
ATOM 1575 C CA . HIS A 1 197 ? -13.150 7.861 23.091 1.00 62.56 197 HIS A CA 1
ATOM 1576 C C . HIS A 1 197 ? -13.033 8.747 24.344 1.00 62.56 197 HIS A C 1
ATOM 1578 O O . HIS A 1 197 ? -13.390 8.313 25.439 1.00 62.56 197 HIS A O 1
ATOM 1584 N N . ASN A 1 198 ? -12.509 9.968 24.214 1.00 61.09 198 ASN A N 1
ATOM 1585 C CA . ASN A 1 198 ? -12.336 10.887 25.341 1.00 61.09 198 ASN A CA 1
ATOM 1586 C C . ASN A 1 198 ? -13.577 11.729 25.638 1.00 61.09 198 ASN A C 1
ATOM 1588 O O . ASN A 1 198 ? -13.830 12.006 26.801 1.00 61.09 198 ASN A O 1
ATOM 1592 N N . LEU A 1 199 ? -14.359 12.108 24.623 1.00 57.91 199 LEU A N 1
ATOM 1593 C CA . LEU A 1 199 ? -15.597 12.881 24.800 1.00 57.91 199 LEU A CA 1
ATOM 1594 C C . LEU A 1 199 ? -16.731 12.087 25.477 1.00 57.91 199 LEU A C 1
ATOM 1596 O O . LEU A 1 199 ? -17.776 12.651 25.781 1.00 57.91 199 LEU A O 1
ATOM 1600 N N . LYS A 1 200 ? -16.550 10.775 25.669 1.00 50.84 200 LYS A N 1
ATOM 1601 C CA . LYS A 1 200 ? -17.553 9.853 26.228 1.00 50.84 200 LYS A CA 1
ATOM 1602 C C . LYS A 1 200 ? -17.108 9.204 27.552 1.00 50.84 200 LYS A C 1
ATOM 1604 O O . LYS A 1 200 ? -17.741 8.238 27.982 1.00 50.84 200 LYS A O 1
ATOM 1609 N N . LYS A 1 201 ? -16.016 9.699 28.153 1.00 47.72 201 LYS A N 1
ATOM 1610 C CA . LYS A 1 201 ? -15.612 9.449 29.549 1.00 47.72 201 LYS A CA 1
ATOM 1611 C C . LYS A 1 201 ? -16.074 10.603 30.423 1.00 47.72 201 LYS A C 1
ATOM 1613 O O . LYS A 1 201 ? -16.427 10.310 31.581 1.00 47.72 201 LYS A O 1
#

Sequence (201 aa):
MSLLSIPMLNIGLKSNATITESLRHQLTNLYGLFLATIIGVTFTLLSLVYFKGLYHIPLAGTLTFGSSVLFFKYGAKRFIKFYMSVMPVFYSNWFASYFCDASLTPFVAVNILNLAFYPWTLVIFDIRTERKSIIYSYAIQILITTSFLFYSPYFTSNNFIDMGLLRSGTLASLTLIASIFFVIAGTVSNYLIYSEHNLKK